Protein 1UR1 (pdb70)

Nearest PDB structures (foldseek):
  1ur1-assembly1_A  TM=1.003E+00  e=1.082E-73  Cellvibrio mixtus
  1uqy-assembly1_A  TM=1.001E+00  e=9.434E-71  Cellvibrio mixtus
  2cnc-assembly1_A  TM=9.998E-01  e=3.299E-67  Cellvibrio mixtus
  3wug-assembly1_A  TM=9.269E-01  e=4.727E-28  Streptomyces sp.
  3wue-assembly1_A  TM=9.157E-01  e=3.539E-28  Streptomyces sp.

CATH classification: 3.20.20.80

Foldseek 3Di:
DQQVLCVVFAFEEAADELVLLQVPDVVSLVVCLVHGQEYEHLPCLQQLNQAPLVRHGDCVSVVSNLVSCVVSVHAYEYPALAEQPNHDCSLAADPVRHGDALVSNLVVSLVRLLVSLQVCAPSHQAYQQYEAQADPVLHGDPGSLCVRHNCVSVQVSQVSSCVNHVRHQYEHAYEPCLAPRNVVSVLVSVLVSVVVVRDHAAYEYQAAEELCDDDPVSNLVSLVSVVVVVHAYEHAAHWYWDWDDLPVVPVCSQEDDCNRAPAPVHDDPVSLVSLLVSLLSNVVSSSVVSVRHHYYYHHHQEQVPDCVCCPPHHRHRTGIHQAYPVRHGGSNVVSSSCCSVVDDDD

B-factor: mean 14.11, std 9.21, range [2.78, 67.5]

Sequence (346 aa):
GLKSAYKDNFLIGAALNATIASGADERLNTLIAKEFNSITPENCMKWGVLRDAQGQWNWKDADAFVAFGTKHNLHMVGHTLVWHSQIHDEVFKNADGSYISKAALQKKMEEHITT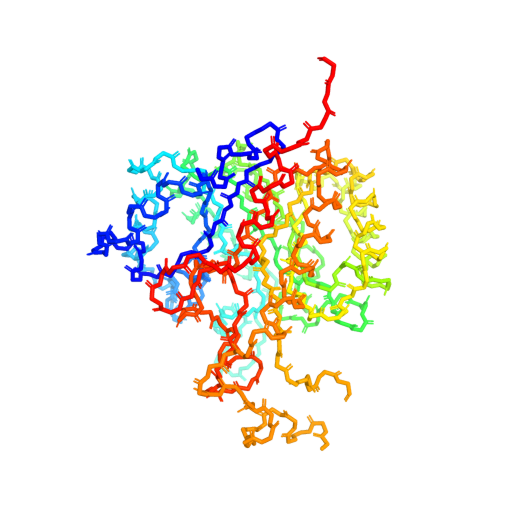LAGRYKGKLAAWDVVNEAVGDDLKMRDSHWYKIMGDDFIYNAFTLANEVDPKAHLMYNDYNIERTGKREATVEMIERLQKRGMPIHGLGIQGHLGIDTPPIAEIEKSIIAFAKLGLRVHFTSLDVDVLPSVWEEVSTRFEYKPERDPYTKGLPQEMQDKLAKRYEDLFKLFIKHSDKIDRATFWGVSDDASWLNGFPIPGRTNYPLLFDRKLQPKDAYFRLLDLKRLEHHH

Organism: NCBI:txid39650

Solvent-accessible surface area: 15242 Å² total; per-residue (Å²): 27,0,61,63,18,0,154,129,20,10,50,0,0,0,1,3,38,46,102,10,4,66,29,92,50,122,180,10,24,80,18,0,41,118,4,2,34,0,0,3,0,17,57,14,0,13,12,20,76,4,16,63,48,149,22,104,61,107,42,153,54,1,52,31,1,6,61,8,0,90,160,52,139,14,46,8,1,0,8,3,1,0,30,62,42,76,24,45,81,93,11,3,62,72,123,124,40,54,81,27,67,89,79,40,0,38,150,66,0,67,87,0,0,72,49,0,1,24,103,6,120,53,115,4,45,0,4,3,0,0,4,19,4,3,5,82,103,80,146,46,47,112,14,50,2,70,130,24,6,26,64,34,7,0,42,31,0,0,41,21,2,42,120,27,3,89,171,3,41,0,0,0,1,0,49,51,0,4,91,91,21,7,8,81,26,0,28,74,19,0,73,131,3,56,131,107,52,8,32,16,66,0,0,0,0,9,0,52,5,22,30,102,76,5,75,48,56,34,0,34,108,0,0,57,24,0,26,168,25,69,6,89,0,4,1,5,5,0,1,0,22,7,9,56,80,10,146,117,120,115,105,54,48,86,90,99,81,95,111,31,7,66,44,81,209,36,17,55,107,102,16,31,70,109,1,0,89,16,0,29,43,1,0,108,8,0,35,137,12,31,96,46,2,43,1,0,0,3,20,3,2,3,0,79,34,7,83,10,25,41,88,13,0,85,63,9,29,0,20,0,1,4,6,44,88,169,36,100,49,9,59,1,9,100,64,0,27,74,40,30,109,127,63,177,144,235

Radius of gyration: 19.85 Å; Cα contacts (8 Å, |Δi|>4): 627; chains: 1; bounding box: 55×44×51 Å

Structure (mmCIF, N/CA/C/O backbone):
data_1UR1
#
_entry.id   1UR1
#
_cell.length_a   47.014
_cell.length_b   67.700
_cell.length_c   105.124
_cell.angle_alpha   90.00
_cell.angle_beta   90.00
_cell.angle_gamma   90.00
#
_symmetry.space_group_name_H-M   'P 21 21 21'
#
loop_
_entity.id
_entity.type
_entity.pdbx_description
1 polymer ENDOXYLANASE
2 branched alpha-L-arabinofuranose-(1-3)-beta-D-xylopyranose-(1-4)-alpha-D-xylopyranose
3 non-polymer 'CHLORIDE ION'
4 non-polymer 'MAGNESIUM ION'
5 water water
#
loop_
_atom_site.group_PDB
_atom_site.id
_atom_site.type_symbol
_atom_site.label_atom_id
_atom_site.label_alt_id
_atom_site.label_comp_id
_atom_site.label_asym_id
_atom_site.label_entity_id
_atom_site.label_seq_id
_atom_site.pdbx_PDB_ins_code
_atom_site.Cartn_x
_atom_site.Cartn_y
_atom_site.Cartn_z
_atom_site.occupancy
_atom_site.B_iso_or_equiv
_atom_site.auth_seq_id
_atom_site.auth_comp_id
_atom_site.auth_asym_id
_atom_site.auth_atom_id
_atom_site.pdbx_PDB_model_num
ATOM 1 N N . GLY A 1 26 ? 28.488 31.225 21.543 1.00 15.24 26 GLY A N 1
ATOM 2 C CA . GLY A 1 26 ? 27.056 31.248 21.874 1.00 13.76 26 GLY A CA 1
ATOM 3 C C . GLY A 1 26 ? 26.278 30.155 21.185 1.00 12.30 26 GLY A C 1
ATOM 4 O O . GLY A 1 26 ? 26.851 29.232 20.580 1.00 11.67 26 GLY A O 1
ATOM 5 N N . LEU A 1 27 ? 24.951 30.244 21.274 1.00 10.39 27 LEU A N 1
ATOM 6 C CA . LEU A 1 27 ? 24.098 29.185 20.777 1.00 9.65 27 LEU A CA 1
ATOM 7 C C . LEU A 1 27 ? 24.301 28.915 19.293 1.00 8.79 27 LEU A C 1
ATOM 8 O O . LEU A 1 27 ? 24.388 27.768 18.869 1.00 8.90 27 LEU A O 1
ATOM 13 N N . LYS A 1 28 ? 24.356 29.971 18.485 1.00 8.06 28 LYS A N 1
ATOM 14 C CA . LYS A 1 28 ? 24.494 29.797 17.061 1.00 9.17 28 LYS A CA 1
ATOM 15 C C . LYS A 1 28 ? 25.738 28.975 16.668 1.00 9.03 28 LYS A C 1
ATOM 16 O O . LYS A 1 28 ? 25.707 28.208 15.705 1.00 8.46 28 LYS A O 1
ATOM 22 N N . SER A 1 29 ? 26.813 29.137 17.428 1.00 10.19 29 SER A N 1
ATOM 23 C CA . SER A 1 29 ? 28.060 28.478 17.123 1.00 11.27 29 SER A CA 1
ATOM 24 C C . SER A 1 29 ? 28.002 27.042 17.612 1.00 10.95 29 SER A C 1
ATOM 25 O O . SER A 1 29 ? 28.387 26.122 16.889 1.00 10.99 29 SER A O 1
ATOM 28 N N . ALA A 1 30 ? 27.460 26.838 18.804 1.00 10.80 30 ALA A N 1
ATOM 29 C CA . ALA A 1 30 ? 27.278 25.477 19.298 1.00 10.53 30 ALA A CA 1
ATOM 30 C C . ALA A 1 30 ? 26.476 24.591 18.372 1.00 9.74 30 ALA A C 1
ATOM 31 O O . ALA A 1 30 ? 26.768 23.392 18.205 1.00 10.53 30 ALA A O 1
ATOM 33 N N . TYR A 1 31 ? 25.429 25.175 17.797 1.00 9.10 31 TYR A N 1
ATOM 34 C CA . TYR A 1 31 ? 24.502 24.461 16.922 1.00 8.35 31 TYR A CA 1
ATOM 35 C C . TYR A 1 31 ? 24.785 24.639 15.454 1.00 9.83 31 TYR A C 1
ATOM 36 O O . TYR A 1 31 ? 24.002 24.233 14.616 1.00 7.78 31 TYR A O 1
ATOM 45 N N . LYS A 1 32 ? 25.956 25.145 15.129 1.00 10.50 32 LYS A N 1
ATOM 46 C CA . LYS A 1 32 ? 26.281 25.413 13.739 1.00 12.53 32 LYS A CA 1
ATOM 47 C C . LYS A 1 32 ? 26.057 24.246 12.799 1.00 12.16 32 LYS A C 1
ATOM 48 O O . LYS A 1 32 ? 25.548 24.444 11.675 1.00 13.02 32 LYS A O 1
ATOM 54 N N . ASP A 1 33 ? 26.470 23.057 13.222 1.00 12.87 33 ASP A N 1
ATOM 55 C CA . ASP A 1 33 ? 26.377 21.878 12.369 1.00 15.01 33 ASP A CA 1
ATOM 56 C C . ASP A 1 33 ? 24.975 21.270 12.338 1.00 13.52 33 ASP A C 1
ATOM 57 O O . ASP A 1 33 ? 24.733 20.303 11.619 1.00 14.75 33 ASP A O 1
ATOM 62 N N . ASN A 1 34 ? 24.046 21.849 13.087 1.00 10.72 34 ASN A N 1
ATOM 63 C CA . ASN A 1 34 ? 22.706 21.326 13.217 1.00 10.83 34 ASN A CA 1
ATOM 64 C C . ASN A 1 34 ? 21.697 22.192 12.498 1.00 10.44 34 ASN A C 1
ATOM 65 O O . ASN A 1 34 ? 20.976 21.724 11.658 1.00 11.46 34 ASN A O 1
ATOM 70 N N . PHE A 1 35 ? 21.591 23.454 12.888 1.00 8.52 35 PHE A N 1
ATOM 71 C CA . PHE A 1 35 ? 20.532 24.337 12.328 1.00 7.72 35 PHE A CA 1
ATOM 72 C C . PHE A 1 35 ? 20.794 25.748 12.786 1.00 7.49 35 PHE A C 1
ATOM 73 O O . PHE A 1 35 ? 21.511 25.983 13.755 1.00 7.80 35 PHE A O 1
ATOM 81 N N . LEU A 1 36 ? 20.170 26.691 12.087 1.00 7.10 36 LEU A N 1
ATOM 82 C CA . LEU A 1 36 ? 20.213 28.077 12.492 1.00 6.72 36 LEU A CA 1
ATOM 83 C C . LEU A 1 36 ? 19.518 28.261 13.846 1.00 5.94 36 LEU A C 1
ATOM 84 O O . LEU A 1 36 ? 18.582 27.522 14.172 1.00 6.54 36 LEU A O 1
ATOM 89 N N . ILE A 1 37 ? 19.984 29.246 14.609 1.00 5.62 37 ILE A N 1
ATOM 90 C CA . ILE A 1 37 ? 19.386 29.625 15.890 1.00 5.78 37 ILE A CA 1
ATOM 91 C C . ILE A 1 37 ? 18.942 31.080 15.724 1.00 6.26 37 ILE A C 1
ATOM 92 O O . ILE A 1 37 ? 19.768 31.961 15.501 1.00 5.74 37 ILE A O 1
ATOM 97 N N . GLY A 1 38 ? 17.639 31.317 15.843 1.00 5.36 38 GLY A N 1
ATOM 98 C CA . GLY A 1 38 ? 17.056 32.610 15.516 1.00 6.33 38 GLY A CA 1
ATOM 99 C C . GLY A 1 38 ? 16.304 33.257 16.683 1.00 5.92 38 GLY A C 1
ATOM 100 O O . GLY A 1 38 ? 15.979 32.631 17.726 1.00 5.61 38 GLY A O 1
ATOM 101 N N . ALA A 1 39 ? 15.982 34.533 16.493 1.00 5.26 39 ALA A N 1
ATOM 102 C CA . ALA A 1 39 ? 15.133 35.239 17.441 1.00 5.06 39 ALA A CA 1
ATOM 103 C C . ALA A 1 39 ? 14.243 36.200 16.701 1.00 5.68 39 ALA A C 1
ATOM 104 O O . ALA A 1 39 ? 14.647 36.864 15.757 1.00 5.58 39 ALA A O 1
ATOM 106 N N . ALA A 1 40 ? 13.012 36.321 17.185 1.00 6.07 40 ALA A N 1
ATOM 107 C CA . ALA A 1 40 ? 12.092 37.391 16.740 1.00 6.34 40 ALA A CA 1
ATOM 108 C C . ALA A 1 40 ? 12.491 38.686 17.398 1.00 6.36 40 ALA A C 1
ATOM 109 O O . ALA A 1 40 ? 12.666 38.715 18.633 1.00 6.56 40 ALA A O 1
ATOM 111 N N . LEU A 1 41 ? 12.580 39.761 16.619 1.00 6.29 41 LEU A N 1
ATOM 112 C CA . LEU A 1 41 ? 12.982 41.062 17.127 1.00 6.66 41 LEU A CA 1
ATOM 113 C C . LEU A 1 41 ? 11.876 42.079 16.998 1.00 6.83 41 LEU A C 1
ATOM 114 O O . LEU A 1 41 ? 11.337 42.251 15.920 1.00 7.32 41 LEU A O 1
ATOM 119 N N . ASN A 1 42 ? 11.542 42.742 18.090 1.00 7.29 42 ASN A N 1
ATOM 120 C CA . ASN A 1 42 ? 10.605 43.840 18.051 1.00 8.53 42 ASN A CA 1
ATOM 121 C C . ASN A 1 42 ? 11.276 45.080 17.442 1.00 8.23 42 ASN A C 1
ATOM 122 O O . ASN A 1 42 ? 12.466 45.098 17.141 1.00 7.33 42 ASN A O 1
ATOM 127 N N . ALA A 1 43 ? 10.488 46.125 17.234 1.00 8.85 43 ALA A N 1
ATOM 128 C CA . ALA A 1 43 ? 10.993 47.325 16.547 1.00 9.36 43 ALA A CA 1
ATOM 129 C C . ALA A 1 43 ? 12.043 48.083 17.346 1.00 11.47 43 ALA A C 1
ATOM 130 O O . ALA A 1 43 ? 12.931 48.721 16.773 1.00 12.82 43 ALA A O 1
ATOM 132 N N . THR A 1 44 ? 11.952 48.027 18.677 1.00 11.02 44 THR A N 1
ATOM 133 C CA . THR A 1 44 ? 12.926 48.711 19.496 1.00 12.22 44 THR A CA 1
ATOM 134 C C . THR A 1 44 ? 14.274 48.057 19.388 1.00 12.08 44 THR A C 1
ATOM 135 O O . THR A 1 44 ? 15.291 48.704 19.195 1.00 12.39 44 THR A O 1
ATOM 139 N N . ILE A 1 45 ? 14.293 46.734 19.432 1.00 12.52 45 ILE A N 1
ATOM 140 C CA . ILE A 1 45 ? 15.555 46.017 19.272 1.00 12.97 45 ILE A CA 1
ATOM 141 C C . ILE A 1 45 ? 16.150 46.232 17.884 1.00 11.66 45 ILE A C 1
ATOM 142 O O . ILE A 1 45 ? 17.332 46.517 17.718 1.00 12.34 45 ILE A O 1
ATOM 147 N N . ALA A 1 46 ? 15.312 46.069 16.862 1.00 11.24 46 ALA A N 1
ATOM 148 C CA . ALA A 1 46 ? 15.789 46.174 15.492 1.00 11.55 46 ALA A CA 1
ATOM 149 C C . ALA A 1 46 ? 16.281 47.565 15.129 1.00 11.77 46 ALA A C 1
ATOM 150 O O . ALA A 1 46 ? 17.008 47.729 14.133 1.00 12.92 46 ALA A O 1
ATOM 152 N N . SER A 1 47 ? 15.950 48.585 15.930 1.00 12.28 47 SER A N 1
ATOM 153 C CA . SER A 1 47 ? 16.486 49.925 15.699 1.00 11.98 47 SER A CA 1
ATOM 154 C C . SER A 1 47 ? 18.006 50.026 15.830 1.00 12.61 47 SER A C 1
ATOM 155 O O . SER A 1 47 ? 18.581 50.980 15.363 1.00 13.59 47 SER A O 1
ATOM 158 N N . GLY A 1 48 ? 18.635 49.091 16.544 1.00 11.51 48 GLY A N 1
ATOM 159 C CA . GLY A 1 48 ? 20.076 49.138 16.781 1.00 12.43 48 GLY A CA 1
ATOM 160 C C . GLY A 1 48 ? 20.506 50.020 17.927 1.00 12.71 48 GLY A C 1
ATOM 161 O O . GLY A 1 48 ? 21.702 50.117 18.192 1.00 13.48 48 GLY A O 1
ATOM 162 N N . ALA A 1 49 ? 19.559 50.624 18.640 1.00 12.44 49 ALA A N 1
ATOM 163 C CA . ALA A 1 49 ? 19.908 51.574 19.690 1.00 13.25 49 ALA A CA 1
ATOM 164 C C . ALA A 1 49 ? 20.352 50.896 20.979 1.00 14.15 49 ALA A C 1
ATOM 165 O O . ALA A 1 49 ? 20.922 51.548 21.831 1.00 15.11 49 ALA A O 1
ATOM 167 N N . ASP A 1 50 ? 20.064 49.600 21.142 1.00 12.61 50 ASP A N 1
ATOM 168 C CA . ASP A 1 50 ? 20.366 48.910 22.401 1.00 12.29 50 ASP A CA 1
ATOM 169 C C . ASP A 1 50 ? 21.672 48.141 22.258 1.00 12.67 50 ASP A C 1
ATOM 170 O O . ASP A 1 50 ? 21.694 47.026 21.731 1.00 11.50 50 ASP A O 1
ATOM 175 N N . GLU A 1 51 ? 22.767 48.725 22.748 1.00 12.62 51 GLU A N 1
ATOM 176 C CA . GLU A 1 51 ? 24.092 48.142 22.561 1.00 13.00 51 GLU A CA 1
ATOM 177 C C . GLU A 1 51 ? 24.185 46.760 23.191 1.00 12.05 51 GLU A C 1
ATOM 178 O O . GLU A 1 51 ? 24.859 45.853 22.667 1.00 11.31 51 GLU A O 1
ATOM 188 N N . ARG A 1 52 ? 23.544 46.587 24.335 1.00 12.28 52 ARG A N 1
ATOM 189 C CA . ARG A 1 52 ? 23.673 45.327 25.047 1.00 13.21 52 ARG A CA 1
ATOM 190 C C . ARG A 1 52 ? 23.006 44.218 24.239 1.00 12.36 52 ARG A C 1
ATOM 191 O O . ARG A 1 52 ? 23.576 43.108 24.108 1.00 12.76 52 ARG A O 1
ATOM 205 N N . LEU A 1 53 ? 21.835 44.505 23.670 1.00 12.11 53 LEU A N 1
ATOM 206 C CA . LEU A 1 53 ? 21.211 43.511 22.789 1.00 11.85 53 LEU A CA 1
ATOM 207 C C . LEU A 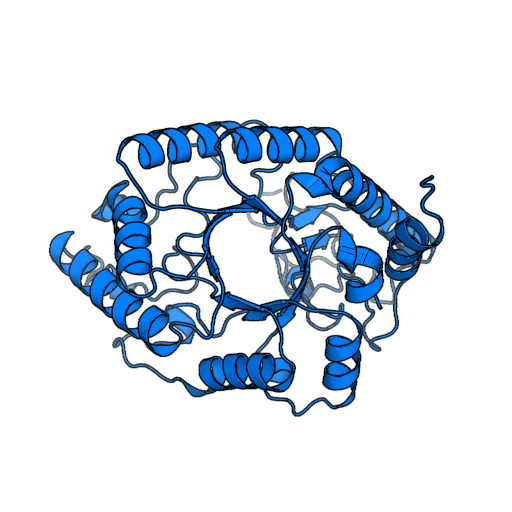1 53 ? 21.928 43.323 21.478 1.00 10.95 53 LEU A C 1
ATOM 208 O O . LEU A 1 53 ? 21.953 42.224 20.930 1.00 11.24 53 LEU A O 1
ATOM 213 N N . ASN A 1 54 ? 22.530 44.374 20.938 1.00 10.65 54 ASN A N 1
ATOM 214 C CA . ASN A 1 54 ? 23.290 44.195 19.691 1.00 10.86 54 ASN A CA 1
ATOM 215 C C . ASN A 1 54 ? 24.377 43.187 19.920 1.00 11.24 54 ASN A C 1
ATOM 216 O O . ASN A 1 54 ? 24.585 42.316 19.096 1.00 12.45 54 ASN A O 1
ATOM 221 N N . THR A 1 55 ? 25.039 43.289 21.059 1.00 11.32 55 THR A N 1
ATOM 222 C CA . THR A 1 55 ? 26.138 42.417 21.424 1.00 11.99 55 THR A CA 1
ATOM 223 C C . THR A 1 55 ? 25.637 40.986 21.596 1.00 11.24 55 THR A C 1
ATOM 224 O O . THR A 1 55 ? 26.222 40.043 21.051 1.00 11.70 55 THR A O 1
ATOM 228 N N . LEU A 1 56 ? 24.579 40.853 22.384 1.00 9.13 56 LEU A N 1
ATOM 229 C CA . LEU A 1 56 ? 23.973 39.552 22.674 1.00 9.46 56 LEU A CA 1
ATOM 230 C C . LEU A 1 56 ? 23.524 38.849 21.394 1.00 8.32 56 LEU A C 1
ATOM 231 O O . LEU A 1 56 ? 23.835 37.664 21.181 1.00 9.53 56 LEU A O 1
ATOM 236 N N . ILE A 1 57 ? 22.782 39.576 20.551 1.00 8.82 57 ILE A N 1
ATOM 237 C CA . ILE A 1 57 ? 22.257 38.982 19.336 1.00 8.63 57 ILE A CA 1
ATOM 238 C C . ILE A 1 57 ? 23.373 38.527 18.420 1.00 10.47 57 ILE A C 1
ATOM 239 O O . ILE A 1 57 ? 23.313 37.412 17.859 1.00 10.82 57 ILE A O 1
ATOM 244 N N . ALA A 1 58 ? 24.402 39.350 18.252 1.00 10.87 58 ALA A N 1
ATOM 245 C CA . ALA A 1 58 ? 25.500 38.971 17.373 1.00 12.23 58 ALA A CA 1
ATOM 246 C C . ALA A 1 58 ? 26.234 37.707 17.840 1.00 12.54 58 ALA A C 1
ATOM 247 O O . ALA A 1 58 ? 26.722 36.935 17.035 1.00 13.79 58 ALA A O 1
ATOM 249 N N . LYS A 1 59 ? 26.304 37.526 19.148 1.00 11.21 59 LYS A N 1
ATOM 250 C CA . LYS A 1 59 ? 26.934 36.367 19.762 1.00 11.91 59 LYS A CA 1
ATOM 251 C C . LYS A 1 59 ? 26.075 35.117 19.635 1.00 10.54 59 LYS A C 1
ATOM 252 O O . LYS A 1 59 ? 26.582 34.020 19.359 1.00 11.83 59 LYS A O 1
ATOM 258 N N . GLU A 1 60 ? 24.766 35.274 19.830 1.00 9.25 60 GLU A N 1
ATOM 259 C CA . GLU A 1 60 ? 23.893 34.123 20.064 1.00 8.48 60 GLU A CA 1
ATOM 260 C C . GLU A 1 60 ? 23.120 33.611 18.848 1.00 7.35 60 GLU A C 1
ATOM 261 O O . GLU A 1 60 ? 22.861 32.402 18.754 1.00 8.35 60 GLU A O 1
ATOM 267 N N . PHE A 1 61 ? 22.709 34.511 17.951 1.00 7.20 61 PHE A N 1
ATOM 268 C CA . PHE A 1 61 ? 21.737 34.182 16.912 1.00 6.46 61 PHE A CA 1
ATOM 269 C C . PHE A 1 61 ? 22.296 34.430 15.539 1.00 6.01 61 PHE A C 1
ATOM 270 O O . PHE A 1 61 ? 23.045 35.396 15.386 1.00 7.59 61 PHE A O 1
ATOM 278 N N . ASN A 1 62 ? 21.991 33.551 14.592 1.00 5.60 62 ASN A N 1
ATOM 279 C CA . ASN A 1 62 ? 22.355 33.764 13.200 1.00 5.58 62 ASN A CA 1
ATOM 280 C C . ASN A 1 62 ? 21.167 33.882 12.250 1.00 5.97 62 ASN A C 1
ATOM 281 O O . ASN A 1 62 ? 21.329 33.901 11.040 1.00 5.63 62 ASN A O 1
ATOM 286 N N . SER A 1 63 ? 19.971 33.991 12.834 1.00 5.78 63 SER A N 1
ATOM 287 C CA . SER A 1 63 ? 18.720 34.252 12.105 1.00 5.50 63 SER A CA 1
ATOM 288 C C . SER A 1 63 ? 17.828 35.170 12.941 1.00 5.48 63 SER A C 1
ATOM 289 O O . SER A 1 63 ? 17.853 35.154 14.169 1.00 6.18 63 SER A O 1
ATOM 292 N N . ILE A 1 64 ? 17.063 36.008 12.246 1.00 5.26 64 ILE A N 1
ATOM 293 C CA . ILE A 1 64 ? 16.061 36.869 12.889 1.00 5.00 64 ILE A CA 1
ATOM 294 C C . ILE A 1 64 ? 14.766 36.917 12.090 1.00 4.86 64 ILE A C 1
ATOM 295 O O . ILE A 1 64 ? 14.780 36.734 10.870 1.00 5.70 64 ILE A O 1
ATOM 300 N N . THR A 1 65 ? 13.681 37.240 12.790 1.00 4.71 65 THR A N 1
ATOM 301 C CA . THR A 1 65 ? 12.318 37.350 12.243 1.00 4.74 65 THR A CA 1
ATOM 302 C C . THR A 1 65 ? 11.759 38.631 12.819 1.00 5.64 65 THR A C 1
ATOM 303 O O . THR A 1 65 ? 11.941 38.869 14.011 1.00 5.31 65 THR A O 1
ATOM 307 N N . PRO A 1 66 ? 11.026 39.449 12.048 1.00 4.77 66 PRO A N 1
ATOM 308 C CA . PRO A 1 66 ? 10.417 40.637 12.604 1.00 5.45 66 PRO A CA 1
ATOM 309 C C . PRO A 1 66 ? 9.176 40.275 13.381 1.00 5.17 66 PRO A C 1
ATOM 310 O O . PRO A 1 66 ? 8.318 39.571 12.872 1.00 5.01 66 PRO A O 1
ATOM 314 N N . GLU A 1 67 ? 9.097 40.685 14.642 1.00 6.11 67 GLU A N 1
ATOM 315 C CA . GLU A 1 67 ? 7.994 40.232 15.466 1.00 6.35 67 GLU A CA 1
ATOM 316 C C . GLU A 1 67 ? 6.631 40.745 15.004 1.00 6.30 67 GLU A C 1
ATOM 317 O O . GLU A 1 67 ? 5.607 40.047 15.122 1.00 7.06 67 GLU A O 1
ATOM 323 N N . ASN A 1 68 ? 6.613 41.993 14.527 1.00 5.77 68 ASN A N 1
ATOM 324 C CA . ASN A 1 68 ? 5.352 42.623 14.074 1.00 6.27 68 ASN A CA 1
ATOM 325 C C . ASN A 1 68 ? 5.414 43.505 12.816 1.00 5.77 68 ASN A C 1
ATOM 326 O O . ASN A 1 68 ? 4.388 43.708 12.173 1.00 6.56 68 ASN A O 1
ATOM 331 N N . CYS A 1 69 ? 6.579 44.047 12.502 1.00 6.72 69 CYS A N 1
ATOM 332 C CA . CYS A 1 69 ? 6.599 45.211 11.613 1.00 6.04 69 CYS A CA 1
ATOM 333 C C . CYS A 1 69 ? 6.304 44.902 10.168 1.00 7.05 69 CYS A C 1
ATOM 334 O O . CYS A 1 69 ? 5.988 45.832 9.425 1.00 8.54 69 CYS A O 1
ATOM 337 N N . MET A 1 70 ? 6.350 43.640 9.776 1.00 5.55 70 MET A N 1
ATOM 338 C CA . MET A 1 70 ? 6.009 43.284 8.372 1.00 5.62 70 MET A CA 1
ATOM 339 C C . MET A 1 70 ? 4.613 42.710 8.228 1.00 6.69 70 MET A C 1
ATOM 340 O O . MET A 1 70 ? 4.256 42.319 7.126 1.00 7.77 70 MET A O 1
ATOM 345 N N . LYS A 1 71 ? 3.821 42.690 9.306 1.00 5.27 71 LYS A N 1
ATOM 346 C CA . LYS A 1 71 ? 2.440 42.283 9.253 1.00 4.71 71 LYS A CA 1
ATOM 347 C C . LYS A 1 71 ? 1.619 43.357 8.536 1.00 5.41 71 LYS A C 1
ATOM 348 O O . LYS A 1 71 ? 1.855 44.558 8.736 1.00 5.42 71 LYS A O 1
ATOM 354 N N . TRP A 1 72 ? 0.668 42.911 7.721 1.00 5.08 72 TRP A N 1
ATOM 355 C CA . TRP A 1 72 ? -0.093 43.814 6.822 1.00 5.95 72 TRP A CA 1
ATOM 356 C C . TRP A 1 72 ? -0.643 45.020 7.571 1.00 7.16 72 TRP A C 1
ATOM 357 O O . TRP A 1 72 ? -0.400 46.181 7.170 1.00 7.47 72 TRP A O 1
ATOM 368 N N . GLY A 1 73 ? -1.341 44.782 8.692 1.00 6.69 73 GLY A N 1
ATOM 369 C CA . GLY A 1 73 ? -2.009 45.850 9.431 1.00 6.80 73 GLY A CA 1
ATOM 370 C C . GLY A 1 73 ? -1.091 46.732 10.252 1.00 7.25 73 GLY A C 1
ATOM 371 O O . GLY A 1 73 ? -1.528 47.731 10.809 1.00 9.13 73 GLY A O 1
ATOM 372 N N . VAL A 1 74 ? 0.182 46.371 10.344 1.00 6.63 74 VAL A N 1
ATOM 373 C CA . VAL A 1 74 ? 1.173 47.140 11.069 1.00 6.57 74 VAL A CA 1
ATOM 374 C C . VAL A 1 74 ? 1.977 47.987 10.079 1.00 8.18 74 VAL A C 1
ATOM 375 O O . VAL A 1 74 ? 2.255 49.162 10.324 1.00 9.35 74 VAL A O 1
ATOM 379 N N . LEU A 1 75 ? 2.368 47.361 8.981 1.00 6.95 75 LEU A N 1
ATOM 380 C CA . LEU A 1 75 ? 3.084 48.036 7.888 1.00 7.18 75 LEU A CA 1
ATOM 381 C C . LEU A 1 75 ? 2.255 49.064 7.123 1.00 6.34 75 LEU A C 1
ATOM 382 O O . LEU A 1 75 ? 2.809 50.070 6.654 1.00 6.26 75 LEU A O 1
ATOM 387 N N . ARG A 1 76 ? 0.956 48.796 7.007 1.00 6.16 76 ARG A N 1
ATOM 388 C CA . ARG A 1 76 ? 0.036 49.604 6.201 1.00 5.61 76 ARG A CA 1
ATOM 389 C C . ARG A 1 76 ? -1.103 50.089 7.095 1.00 5.92 76 ARG A C 1
ATOM 390 O O . ARG A 1 76 ? -1.484 49.412 8.064 1.00 8.43 76 ARG A O 1
ATOM 398 N N . ASP A 1 77 ? -1.652 51.245 6.738 1.00 6.66 77 ASP A N 1
ATOM 399 C CA . ASP A 1 77 ? -2.822 51.776 7.421 1.00 6.39 77 ASP A CA 1
ATOM 400 C C . ASP A 1 77 ? -4.112 51.268 6.764 1.00 7.17 77 ASP A C 1
ATOM 401 O O . ASP A 1 77 ? -4.059 50.495 5.795 1.00 7.22 77 ASP A O 1
ATOM 406 N N . ALA A 1 78 ? -5.265 51.663 7.289 1.00 7.84 78 ALA A N 1
ATOM 407 C CA . ALA A 1 78 ? -6.523 51.111 6.805 1.00 8.10 78 ALA A CA 1
ATOM 408 C C . ALA A 1 78 ? -6.878 51.555 5.386 1.00 7.94 78 ALA A C 1
ATOM 409 O O . ALA A 1 78 ? -7.772 51.007 4.751 1.00 9.22 78 ALA A O 1
ATOM 411 N N . GLN A 1 79 ? -6.186 52.592 4.938 1.00 7.69 79 GLN A N 1
ATOM 412 C CA . GLN A 1 79 ? -6.298 53.069 3.553 1.00 7.82 79 GLN A CA 1
ATOM 413 C C . GLN A 1 79 ? -5.290 52.475 2.615 1.00 8.78 79 GLN A C 1
ATOM 414 O O . GLN A 1 79 ? -5.229 52.843 1.447 1.00 10.29 79 GLN A O 1
ATOM 420 N N . GLY A 1 80 ? -4.509 51.528 3.099 1.00 7.64 80 GLY A N 1
ATOM 421 C CA . GLY A 1 80 ? -3.544 50.828 2.295 1.00 7.95 80 GLY A CA 1
ATOM 422 C C . GLY A 1 80 ? -2.228 51.547 2.151 1.00 7.99 80 GLY A C 1
ATOM 423 O O . GLY A 1 80 ? -1.349 51.082 1.400 1.00 7.68 80 GLY A O 1
ATOM 424 N N . GLN A 1 81 ? -2.047 52.639 2.885 1.00 6.98 81 GLN A N 1
ATOM 425 C CA . GLN A 1 81 ? -0.820 53.436 2.751 1.00 7.48 81 GLN A CA 1
ATOM 426 C C . GLN A 1 81 ? 0.306 52.766 3.536 1.00 7.57 81 GLN A C 1
ATOM 427 O O . GLN A 1 81 ? 0.057 52.214 4.607 1.00 8.35 81 GLN A O 1
ATOM 433 N N . TRP A 1 82 ? 1.534 52.844 3.016 1.00 7.45 82 TRP A N 1
ATOM 434 C CA . TRP A 1 82 ? 2.652 52.087 3.540 1.00 7.05 82 TRP A CA 1
ATOM 435 C C . TRP A 1 82 ? 3.609 53.006 4.312 1.00 6.86 82 TRP A C 1
ATOM 436 O O . TRP A 1 82 ? 3.857 54.163 3.935 1.00 7.94 82 TRP A O 1
ATOM 447 N N . ASN A 1 83 ? 4.166 52.491 5.393 1.00 7.29 83 ASN A N 1
ATOM 448 C CA . ASN A 1 83 ? 5.176 53.217 6.131 1.00 7.70 83 ASN A CA 1
ATOM 449 C C . ASN A 1 83 ? 6.289 52.231 6.448 1.00 6.74 83 ASN A C 1
ATOM 450 O O . ASN A 1 83 ? 6.121 51.341 7.285 1.00 6.77 83 ASN A O 1
ATOM 455 N N . TRP A 1 84 ? 7.428 52.384 5.775 1.00 6.44 84 TRP A N 1
ATOM 456 C CA . TRP A 1 84 ? 8.520 51.425 5.795 1.00 5.96 84 TRP A CA 1
ATOM 457 C C . TRP A 1 84 ? 9.533 51.563 6.922 1.00 7.38 84 TRP A C 1
ATOM 458 O O . TRP A 1 84 ? 10.493 50.796 6.992 1.00 6.68 84 TRP A O 1
ATOM 469 N N . LYS A 1 85 ? 9.342 52.514 7.825 1.00 6.74 85 LYS A N 1
ATOM 470 C CA . LYS A 1 85 ? 10.414 52.821 8.799 1.00 7.89 85 LYS A CA 1
ATOM 471 C C . LYS A 1 85 ? 10.916 51.603 9.556 1.00 7.05 85 LYS A C 1
ATOM 472 O O . LYS A 1 85 ? 12.125 51.326 9.603 1.00 7.58 85 LYS A O 1
ATOM 478 N N . ASP A 1 86 ? 10.001 50.864 10.170 1.00 6.78 86 ASP A N 1
ATOM 479 C CA . ASP A 1 86 ? 10.433 49.764 11.026 1.00 6.64 86 ASP A CA 1
ATOM 480 C C . ASP A 1 86 ? 10.860 48.549 10.224 1.00 6.24 86 ASP A C 1
ATOM 481 O O . ASP A 1 86 ? 11.844 47.892 10.558 1.00 6.87 86 ASP A O 1
ATOM 486 N N . ALA A 1 87 ? 10.167 48.288 9.124 1.00 6.06 87 ALA A N 1
ATOM 487 C CA . ALA A 1 87 ? 10.532 47.141 8.303 1.00 5.00 87 ALA A CA 1
ATOM 488 C C . ALA A 1 87 ? 11.905 47.349 7.698 1.00 6.61 87 ALA A C 1
ATOM 489 O O . ALA A 1 87 ? 12.737 46.438 7.677 1.00 5.73 87 ALA A O 1
ATOM 491 N N . ASP A 1 88 ? 12.151 48.549 7.199 1.00 5.60 88 ASP A N 1
ATOM 492 C CA . ASP A 1 88 ? 13.483 48.848 6.694 1.00 5.90 88 ASP A CA 1
ATOM 493 C C . ASP A 1 88 ? 14.561 48.741 7.764 1.00 5.78 88 ASP A C 1
ATOM 494 O O . ASP A 1 88 ? 15.684 48.290 7.482 1.00 7.04 88 ASP A O 1
ATOM 499 N N . ALA A 1 89 ? 14.255 49.174 8.971 1.00 6.10 89 ALA A N 1
ATOM 500 C CA . ALA A 1 89 ? 15.241 49.118 10.059 1.00 5.55 89 ALA A CA 1
ATOM 501 C C . ALA A 1 89 ? 15.578 47.666 10.372 1.00 5.55 89 ALA A C 1
ATOM 502 O O . ALA A 1 89 ? 16.729 47.307 10.617 1.00 6.33 89 ALA A O 1
ATOM 504 N N . PHE A 1 90 ? 14.571 46.799 10.336 1.00 5.15 90 PHE A N 1
ATOM 505 C CA . PHE A 1 90 ? 14.795 45.376 10.594 1.00 5.42 90 PHE A CA 1
ATOM 506 C C . PHE A 1 90 ? 15.755 44.784 9.557 1.00 5.88 90 PHE A C 1
ATOM 507 O O . PHE A 1 90 ? 16.719 44.082 9.896 1.00 5.58 90 PHE A O 1
ATOM 515 N N . VAL A 1 91 ? 15.506 45.081 8.290 1.00 6.11 91 VAL A N 1
ATOM 516 C CA . VAL A 1 91 ? 16.303 44.525 7.223 1.00 5.41 91 VAL A CA 1
ATOM 517 C C . VAL A 1 91 ? 17.717 45.112 7.274 1.00 5.68 91 VAL A C 1
ATOM 518 O O . VAL A 1 91 ? 18.689 44.411 7.004 1.00 6.32 91 VAL A O 1
ATOM 522 N N . ALA A 1 92 ? 17.838 46.380 7.644 1.00 6.34 92 ALA A N 1
ATOM 523 C CA . ALA A 1 92 ? 19.155 46.996 7.830 1.00 5.50 92 ALA A CA 1
ATOM 524 C C . ALA A 1 92 ? 19.925 46.344 8.961 1.00 7.01 92 ALA A C 1
ATOM 525 O O . ALA A 1 92 ? 21.142 46.159 8.839 1.00 6.48 92 ALA A O 1
ATOM 527 N N . PHE A 1 93 ? 19.231 45.989 10.027 1.00 6.63 93 PHE A N 1
ATOM 528 C CA . PHE A 1 93 ? 19.868 45.335 11.192 1.00 6.51 93 PHE A CA 1
ATOM 529 C C . PHE A 1 93 ? 20.392 43.969 10.757 1.00 6.51 93 PHE A C 1
ATOM 530 O O . PHE A 1 93 ? 21.537 43.610 11.021 1.00 7.72 93 PHE A O 1
ATOM 538 N N . GLY A 1 94 ? 19.573 43.168 10.056 1.00 6.54 94 GLY A N 1
ATOM 539 C CA . GLY A 1 94 ? 20.052 41.861 9.634 1.00 5.92 94 GLY A CA 1
ATOM 540 C C . GLY A 1 94 ? 21.205 41.967 8.626 1.00 6.00 94 GLY A C 1
ATOM 541 O O . GLY A 1 94 ? 22.119 41.140 8.620 1.00 6.21 94 GLY A O 1
ATOM 542 N N . THR A 1 95 ? 21.155 42.967 7.746 1.00 6.03 95 THR A N 1
ATOM 543 C CA . THR A 1 95 ? 22.250 43.183 6.805 1.00 6.32 95 THR A CA 1
ATOM 544 C C . THR A 1 95 ? 23.504 43.589 7.535 1.00 6.92 95 THR A C 1
ATOM 545 O O . THR A 1 95 ? 24.585 43.097 7.229 1.00 6.69 95 THR A O 1
ATOM 549 N N . LYS A 1 96 ? 23.364 44.452 8.515 1.00 7.06 96 LYS A N 1
ATOM 550 C CA . LYS A 1 96 ? 24.510 44.954 9.269 1.00 7.55 96 LYS A CA 1
ATOM 551 C C . LYS A 1 96 ? 25.248 43.808 9.960 1.00 7.66 96 LYS A C 1
ATOM 552 O O . LYS A 1 96 ? 26.481 43.755 9.955 1.00 8.00 96 LYS A O 1
ATOM 562 N N . HIS A 1 97 ? 24.479 42.885 10.531 1.00 7.72 97 HIS A N 1
ATOM 563 C CA . HIS A 1 97 ? 25.037 41.766 11.316 1.00 7.92 97 HIS A CA 1
ATOM 564 C C . HIS A 1 97 ? 25.163 40.457 10.559 1.00 8.29 97 HIS A C 1
ATOM 565 O O . HIS A 1 97 ? 25.495 39.403 11.162 1.00 9.64 97 HIS A O 1
ATOM 572 N N . ASN A 1 98 ? 24.914 40.503 9.257 1.00 7.80 98 ASN A N 1
ATOM 573 C CA . ASN A 1 98 ? 24.934 39.339 8.381 1.00 7.86 98 ASN A CA 1
ATOM 574 C C . ASN A 1 98 ? 24.127 38.173 8.937 1.00 7.89 98 ASN A C 1
ATOM 575 O O . ASN A 1 98 ? 24.611 36.996 9.058 1.00 9.12 98 ASN A O 1
ATOM 580 N N . LEU A 1 99 ? 22.874 38.486 9.263 1.00 7.43 99 LEU A N 1
ATOM 581 C CA . LEU A 1 99 ? 21.942 37.504 9.819 1.00 7.30 99 LEU A CA 1
ATOM 582 C C . LEU A 1 99 ? 20.981 37.024 8.742 1.00 7.41 99 LEU A C 1
ATOM 583 O O . LEU A 1 99 ? 20.533 37.793 7.902 1.00 8.72 99 LEU A O 1
ATOM 588 N N . HIS A 1 100 ? 20.683 35.744 8.763 1.00 6.88 100 HIS A N 1
ATOM 589 C CA . HIS A 1 100 ? 19.605 35.161 7.986 1.00 6.79 100 HIS A CA 1
ATOM 590 C C . HIS A 1 100 ? 18.281 35.785 8.416 1.00 6.34 100 HIS A C 1
ATOM 591 O O . HIS A 1 100 ? 18.046 35.941 9.606 1.00 7.16 100 HIS A O 1
ATOM 598 N N . MET A 1 101 ? 17.464 36.192 7.455 1.00 6.45 101 MET A N 1
ATOM 599 C CA . MET A 1 101 ? 16.246 36.946 7.770 1.00 6.41 101 MET A CA 1
ATOM 600 C C . MET A 1 101 ? 15.033 36.255 7.183 1.00 6.43 101 MET A C 1
ATOM 601 O O . MET A 1 101 ? 15.001 35.886 6.012 1.00 6.01 101 MET A O 1
ATOM 606 N N . VAL A 1 102 ? 14.021 36.130 8.031 1.00 5.83 102 VAL A N 1
ATOM 607 C CA . VAL A 1 102 ? 12.736 35.518 7.674 1.00 6.25 102 VAL A CA 1
ATOM 608 C C . VAL A 1 102 ? 11.663 36.582 7.644 1.00 5.90 102 VAL A C 1
ATOM 609 O O . VAL A 1 102 ?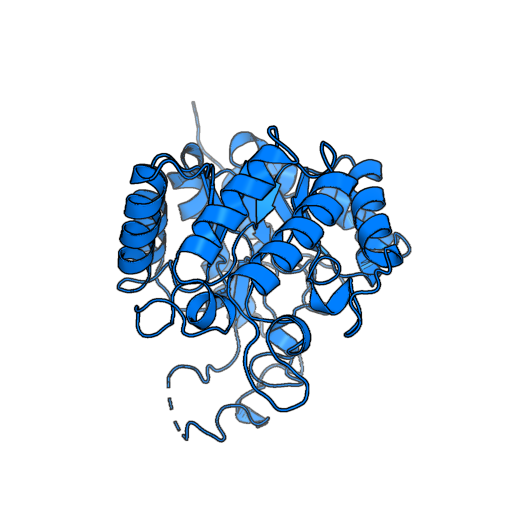 11.395 37.277 8.639 1.00 6.47 102 VAL A O 1
ATOM 613 N N . GLY A 1 103 ? 11.041 36.776 6.497 1.00 5.84 103 GLY A N 1
ATOM 614 C CA . GLY A 1 103 ? 9.907 37.671 6.429 1.00 5.73 103 GLY A CA 1
ATOM 615 C C . GLY A 1 103 ? 8.686 37.049 7.127 1.00 5.11 103 GLY A C 1
ATOM 616 O O . GLY A 1 103 ? 8.385 35.854 6.988 1.00 5.31 103 GLY A O 1
ATOM 617 N N . HIS A 1 104 ? 7.956 37.859 7.875 1.00 5.14 104 HIS A N 1
ATOM 618 C CA . HIS A 1 104 ? 6.787 37.387 8.628 1.00 5.26 104 HIS A CA 1
ATOM 619 C C . HIS A 1 104 ? 5.749 38.486 8.608 1.00 5.16 104 HIS A C 1
ATOM 620 O O . HIS A 1 104 ? 6.006 39.553 9.136 1.00 5.00 104 HIS A O 1
ATOM 627 N N . THR A 1 105 ? 4.564 38.288 8.021 1.00 4.55 105 THR A N 1
ATOM 628 C CA . THR A 1 105 ? 4.092 37.168 7.210 1.00 5.67 105 THR A CA 1
ATOM 629 C C . THR A 1 105 ? 3.208 37.768 6.132 1.00 6.23 105 THR A C 1
ATOM 630 O O . THR A 1 105 ? 2.543 38.803 6.389 1.00 6.18 105 THR A O 1
ATOM 634 N N . LEU A 1 106 ? 3.173 37.164 4.948 1.00 5.66 106 LEU A N 1
ATOM 635 C CA . LEU A 1 106 ? 2.482 37.824 3.832 1.00 6.51 106 LEU A CA 1
ATOM 636 C C . LEU A 1 106 ? 0.972 37.770 3.987 1.00 6.31 106 LEU A C 1
ATOM 637 O O . LEU A 1 106 ? 0.295 38.805 3.858 1.00 7.01 106 LEU A O 1
ATOM 642 N N . VAL A 1 107 ? 0.442 36.571 4.210 1.00 6.63 107 VAL A N 1
ATOM 643 C CA . VAL A 1 107 ? -1.009 36.347 4.203 1.00 6.92 107 VAL A CA 1
ATOM 644 C C . VAL A 1 107 ? -1.431 35.644 5.503 1.00 7.34 107 VAL A C 1
ATOM 645 O O . VAL A 1 107 ? -1.066 34.488 5.750 1.00 7.64 107 VAL A O 1
ATOM 649 N N . TRP A 1 108 ? -2.186 36.372 6.314 1.00 7.27 108 TRP A N 1
ATOM 650 C CA . TRP A 1 108 ? -2.612 35.897 7.633 1.00 7.38 108 TRP A CA 1
ATOM 651 C C . TRP A 1 108 ? -3.895 36.606 7.997 1.00 7.72 108 TRP A C 1
ATOM 652 O O . TRP A 1 108 ? -4.140 37.725 7.558 1.00 6.74 108 TRP A O 1
ATOM 663 N N . HIS A 1 109 ? -4.720 35.947 8.818 1.00 7.66 109 HIS A N 1
ATOM 664 C CA . HIS A 1 109 ? -6.004 36.537 9.225 1.00 8.18 109 HIS A CA 1
ATOM 665 C C . HIS A 1 109 ? -5.946 37.506 10.386 1.00 8.15 109 HIS A C 1
ATOM 666 O O . HIS A 1 109 ? -6.940 38.165 10.683 1.00 9.91 109 HIS A O 1
ATOM 673 N N . SER A 1 110 ? -4.801 37.604 11.062 1.00 7.59 110 SER A N 1
ATOM 674 C CA . SER A 1 110 ? -4.669 38.432 12.246 1.00 7.91 110 SER A CA 1
ATOM 675 C C . SER A 1 110 ? -3.814 39.667 11.948 1.00 7.94 110 SER A C 1
ATOM 676 O O . SER A 1 110 ? -3.002 39.665 11.009 1.00 7.60 110 SER A O 1
ATOM 679 N N . GLN A 1 111 ? -3.997 40.730 12.721 1.00 7.67 111 GLN A N 1
ATOM 680 C CA . GLN A 1 111 ? -3.240 41.974 12.540 1.00 7.17 111 GLN A CA 1
ATOM 681 C C . GLN A 1 111 ? -3.302 42.457 11.079 1.00 7.35 111 GLN A C 1
ATOM 682 O O . GLN A 1 111 ? -2.280 42.751 10.451 1.00 7.99 111 GLN A O 1
ATOM 688 N N . ILE A 1 112 ? -4.524 42.512 10.581 1.00 7.44 112 ILE A N 1
ATOM 689 C CA . ILE A 1 112 ? -4.825 43.008 9.231 1.00 7.12 112 ILE A CA 1
ATOM 690 C C . ILE A 1 112 ? -6.179 43.698 9.284 1.00 7.51 112 ILE A C 1
ATOM 691 O O . ILE A 1 112 ? -7.147 43.204 9.905 1.00 8.59 112 ILE A O 1
ATOM 696 N N . HIS A 1 113 ? -6.249 44.861 8.655 1.00 7.92 113 HIS A N 1
ATOM 697 C CA . HIS A 1 113 ? -7.455 45.698 8.722 1.00 8.12 113 HIS A CA 1
ATOM 698 C C . HIS A 1 113 ? -8.631 45.017 8.079 1.00 8.28 113 HIS A C 1
ATOM 699 O O . HIS A 1 113 ? -8.524 44.445 7.008 1.00 8.02 113 HIS A O 1
ATOM 706 N N . ASP A 1 114 ? -9.795 45.150 8.695 1.00 9.76 114 ASP A N 1
ATOM 707 C CA . ASP A 1 114 ? -11.010 44.607 8.109 1.00 10.46 114 ASP A CA 1
ATOM 708 C C . ASP A 1 114 ? -11.304 45.224 6.730 1.00 9.07 114 ASP A C 1
ATOM 709 O O . ASP A 1 114 ? -11.983 44.616 5.896 1.00 9.16 114 ASP A O 1
ATOM 714 N N . GLU A 1 115 ? -10.804 46.456 6.538 1.00 9.08 115 GLU A N 1
ATOM 715 C CA . GLU A 1 115 ? -10.927 47.189 5.274 1.00 8.73 115 GLU A CA 1
ATOM 716 C C . GLU A 1 115 ? -10.344 46.474 4.086 1.00 7.57 115 GLU A C 1
ATOM 717 O O . GLU A 1 115 ? -10.703 46.723 2.938 1.00 7.62 115 GLU A O 1
ATOM 723 N N . VAL A 1 116 ? -9.431 45.534 4.330 1.00 6.75 116 VAL A N 1
ATOM 724 C CA . VAL A 1 116 ? -8.885 44.764 3.238 1.00 6.44 116 VAL A CA 1
ATOM 725 C C . VAL A 1 116 ? -9.992 43.901 2.616 1.00 5.98 116 VAL A C 1
ATOM 726 O O . VAL A 1 116 ? -10.037 43.726 1.408 1.00 7.01 116 VAL A O 1
ATOM 730 N N . PHE A 1 117 ? -10.922 43.416 3.450 1.00 6.80 117 PHE A N 1
ATOM 731 C CA . PHE A 1 117 ? -11.891 42.421 3.034 1.00 7.19 117 PHE A CA 1
ATOM 732 C C . PHE A 1 117 ? -13.305 42.950 2.858 1.00 7.92 117 PHE A C 1
ATOM 733 O O . PHE A 1 117 ? -14.082 42.303 2.201 1.00 8.04 117 PHE A O 1
ATOM 741 N N . LYS A 1 118 ? -13.599 44.057 3.515 1.00 9.91 118 LYS A N 1
ATOM 742 C CA . LYS A 1 118 ? -14.976 44.484 3.695 1.00 11.08 118 LYS A CA 1
ATOM 743 C C . LYS A 1 118 ? -15.179 45.922 3.256 1.00 11.79 118 LYS A C 1
ATOM 744 O O . LYS A 1 118 ? -14.309 46.780 3.392 1.00 13.56 118 LYS A O 1
ATOM 750 N N . ASN A 1 119 ? -16.346 46.174 2.695 1.00 10.97 119 ASN A N 1
ATOM 751 C CA . ASN A 1 119 ? -16.826 47.533 2.551 1.00 11.30 119 ASN A CA 1
ATOM 752 C C . ASN A 1 119 ? -17.180 48.064 3.912 1.00 11.01 119 ASN A C 1
ATOM 753 O O . ASN A 1 119 ? -17.339 47.302 4.887 1.00 11.44 119 ASN A O 1
ATOM 758 N N . ALA A 1 120 ? -17.301 49.379 4.015 1.00 9.70 120 ALA A N 1
ATOM 759 C CA . ALA A 1 120 ? -17.628 50.015 5.267 1.00 10.49 120 ALA A CA 1
ATOM 760 C C . ALA A 1 120 ? -18.957 49.535 5.868 1.00 10.66 120 ALA A C 1
ATOM 761 O O . ALA A 1 120 ? -19.096 49.574 7.083 1.00 12.20 120 ALA A O 1
ATOM 763 N N . ASP A 1 121 ? -19.860 49.048 5.016 1.00 10.04 121 ASP A N 1
ATOM 764 C CA . ASP A 1 121 ? -21.155 48.523 5.465 1.00 11.17 121 ASP A CA 1
ATOM 765 C C . ASP A 1 121 ? -21.055 47.089 5.982 1.00 11.34 121 ASP A C 1
ATOM 766 O O . ASP A 1 121 ? -22.056 46.527 6.433 1.00 11.03 121 ASP A O 1
ATOM 771 N N . GLY A 1 122 ? -19.863 46.494 5.918 1.00 10.49 122 GLY A N 1
ATOM 772 C CA . GLY A 1 122 ? -19.651 45.147 6.441 1.00 9.86 122 GLY A CA 1
ATOM 773 C C . GLY A 1 122 ? -19.637 44.080 5.375 1.00 9.83 122 GLY A C 1
ATOM 774 O O . GLY A 1 122 ? -19.180 42.983 5.632 1.00 10.08 122 GLY A O 1
ATOM 775 N N . SER A 1 123 ? -20.129 44.373 4.166 1.00 8.22 123 SER A N 1
ATOM 776 C CA . SER A 1 123 ? -20.217 43.392 3.092 1.00 8.48 123 SER A CA 1
ATOM 777 C C . SER A 1 123 ? -18.815 43.075 2.555 1.00 9.11 123 SER A C 1
ATOM 778 O O . SER A 1 123 ? -17.898 43.901 2.604 1.00 10.30 123 SER A O 1
ATOM 781 N N . TYR A 1 124 ? -18.645 41.852 2.100 1.00 8.90 124 TYR A N 1
ATOM 782 C CA . TYR A 1 124 ? -17.361 41.435 1.561 1.00 9.33 124 TYR A CA 1
ATOM 783 C C . TYR A 1 124 ? -17.184 41.944 0.145 1.00 10.01 124 TYR A C 1
ATOM 784 O O . TYR A 1 124 ? -18.129 42.011 -0.638 1.00 10.76 124 TYR A O 1
ATOM 793 N N . ILE A 1 125 ? -15.947 42.300 -0.200 1.00 8.91 125 ILE A N 1
ATOM 794 C CA . ILE A 1 125 ? -15.581 42.554 -1.594 1.00 8.35 125 ILE A CA 1
ATOM 795 C C . ILE A 1 125 ? -15.455 41.250 -2.377 1.00 8.10 125 ILE A C 1
ATOM 796 O O . ILE A 1 125 ? -15.462 40.163 -1.791 1.00 9.71 125 ILE A O 1
ATOM 801 N N . SER A 1 126 ? -15.425 41.347 -3.712 1.00 9.08 126 SER A N 1
ATOM 802 C CA . SER A 1 126 ? -15.334 40.182 -4.558 1.00 9.87 126 SER A CA 1
ATOM 803 C C . SER A 1 126 ? -13.991 39.482 -4.431 1.00 9.44 126 SER A C 1
ATOM 804 O O . SER A 1 126 ? -12.968 40.100 -4.038 1.00 9.51 126 SER A O 1
ATOM 807 N N . LYS A 1 127 ? -13.980 38.226 -4.839 1.00 10.45 127 LYS A N 1
ATOM 808 C CA . LYS A 1 127 ? -12.745 37.477 -4.941 1.00 10.20 127 LYS A CA 1
ATOM 809 C C . LYS A 1 127 ? -11.726 38.186 -5.832 1.00 10.10 127 LYS A C 1
ATOM 810 O O . LYS A 1 127 ? -10.557 38.278 -5.502 1.00 9.35 127 LYS A O 1
ATOM 816 N N . ALA A 1 128 ? -12.180 38.711 -6.961 1.00 10.57 128 ALA A N 1
ATOM 817 C CA . ALA A 1 128 ? -11.277 39.422 -7.881 1.00 9.58 128 ALA A CA 1
ATOM 818 C C . ALA A 1 128 ? -10.673 40.651 -7.248 1.00 9.81 128 ALA A C 1
ATOM 819 O O . ALA A 1 128 ? -9.472 40.957 -7.476 1.00 10.00 128 ALA A O 1
ATOM 821 N N . ALA A 1 129 ? -11.454 41.391 -6.480 1.00 9.28 129 ALA A N 1
ATOM 822 C CA . ALA A 1 129 ? -10.941 42.614 -5.849 1.00 8.82 129 ALA A CA 1
ATOM 823 C C . ALA A 1 129 ? -9.929 42.285 -4.760 1.00 8.48 129 ALA A C 1
ATOM 824 O O . ALA A 1 129 ? -8.920 42.974 -4.604 1.00 8.09 129 ALA A O 1
ATOM 826 N N . LEU A 1 130 ? -10.186 41.223 -4.004 1.00 8.39 130 LEU A N 1
ATOM 827 C CA . LEU A 1 130 ? -9.240 40.788 -2.995 1.00 8.05 130 LEU A CA 1
ATOM 828 C C . LEU A 1 130 ? -7.983 40.212 -3.649 1.00 8.22 130 LEU A C 1
ATOM 829 O O . LEU A 1 130 ? -6.873 40.454 -3.169 1.00 7.32 130 LEU A O 1
ATOM 834 N N . GLN A 1 131 ? -8.138 39.445 -4.713 1.00 8.84 131 GLN A N 1
ATOM 835 C CA . GLN A 1 131 ? -6.962 38.954 -5.416 1.00 8.59 131 GLN A CA 1
ATOM 836 C C . GLN A 1 131 ? -6.036 40.133 -5.808 1.00 7.66 131 GLN A C 1
ATOM 837 O O . GLN A 1 131 ? -4.789 40.041 -5.666 1.00 7.62 131 GLN A O 1
ATOM 843 N N . LYS A 1 132 ? -6.625 41.217 -6.308 1.00 7.56 132 LYS A N 1
ATOM 844 C CA . LYS A 1 132 ? -5.825 42.360 -6.727 1.00 8.22 132 LYS A CA 1
ATOM 845 C C . LYS A 1 132 ? -5.050 42.934 -5.560 1.00 7.46 132 LYS A C 1
ATOM 846 O O . LYS A 1 132 ? -3.886 43.332 -5.682 1.00 7.24 132 LYS A O 1
ATOM 852 N N . LYS A 1 133 ? -5.700 42.992 -4.398 1.00 6.53 133 LYS A N 1
ATOM 853 C CA . LYS A 1 133 ? -5.050 43.492 -3.219 1.00 6.40 133 LYS A CA 1
ATOM 854 C C . LYS A 1 133 ? -3.906 42.545 -2.813 1.00 5.94 133 LYS A C 1
ATOM 855 O O . LYS A 1 133 ? -2.819 43.039 -2.405 1.00 6.51 133 LYS A O 1
ATOM 861 N N . MET A 1 134 ? -4.135 41.234 -2.866 1.00 6.60 134 MET A N 1
ATOM 862 C CA . MET A 1 134 ? -3.050 40.306 -2.507 1.00 6.65 134 MET A CA 1
ATOM 863 C C . MET A 1 134 ? -1.871 40.477 -3.438 1.00 7.10 134 MET A C 1
ATOM 864 O O . MET A 1 134 ? -0.709 40.463 -2.990 1.00 7.38 134 MET A O 1
ATOM 869 N N . GLU A 1 135 ? -2.154 40.617 -4.741 1.00 7.58 135 GLU A N 1
ATOM 870 C CA . GLU A 1 135 ? -1.101 40.763 -5.743 1.00 9.00 135 GLU A CA 1
ATOM 871 C C . GLU A 1 135 ? -0.290 41.995 -5.433 1.00 7.42 135 GLU A C 1
ATOM 872 O O . GLU A 1 135 ? 0.950 41.964 -5.420 1.00 7.43 135 GLU A O 1
ATOM 878 N N . GLU A 1 136 ? -0.952 43.102 -5.158 1.00 7.32 136 GLU A N 1
ATOM 879 C CA . GLU A 1 136 ? -0.246 44.348 -4.865 1.00 7.73 136 GLU A CA 1
ATOM 880 C C . GLU A 1 136 ? 0.598 44.196 -3.595 1.00 7.04 136 GLU A C 1
ATOM 881 O O . GLU A 1 136 ? 1.771 44.633 -3.530 1.00 6.81 136 GLU A O 1
ATOM 891 N N . HIS A 1 137 ? 0.012 43.586 -2.587 1.00 6.06 137 HIS A N 1
ATOM 892 C CA . HIS A 1 137 ? 0.724 43.490 -1.306 1.00 5.66 137 HIS A CA 1
ATOM 893 C C . HIS A 1 137 ? 1.987 42.627 -1.428 1.00 5.51 137 HIS A C 1
ATOM 894 O O . HIS A 1 137 ? 3.072 43.050 -1.021 1.00 6.11 137 HIS A O 1
ATOM 901 N N . ILE A 1 138 ? 1.845 41.450 -2.018 1.00 6.28 138 ILE A N 1
ATOM 902 C CA . ILE A 1 138 ? 2.991 40.563 -2.128 1.00 5.94 138 ILE A CA 1
ATOM 903 C C . ILE A 1 138 ? 4.046 41.116 -3.081 1.00 6.72 138 ILE A C 1
ATOM 904 O O . ILE A 1 138 ? 5.256 41.104 -2.784 1.00 6.45 138 ILE A O 1
ATOM 909 N N . THR A 1 139 ? 3.603 41.619 -4.235 1.00 7.03 139 THR A N 1
ATOM 910 C CA . THR A 1 139 ? 4.533 42.174 -5.189 1.00 7.53 139 THR A CA 1
ATOM 911 C C . THR A 1 139 ? 5.349 43.304 -4.560 1.00 7.14 139 THR A C 1
ATOM 912 O O . THR A 1 139 ? 6.567 43.397 -4.779 1.00 8.33 139 THR A O 1
ATOM 916 N N . THR A 1 140 ? 4.714 44.199 -3.809 1.00 5.95 140 THR A N 1
ATOM 917 C CA . THR A 1 140 ? 5.392 45.295 -3.169 1.00 5.92 140 THR A CA 1
ATOM 918 C C . THR A 1 140 ? 6.324 44.854 -2.046 1.00 6.04 140 THR A C 1
ATOM 919 O O . THR A 1 140 ? 7.490 45.206 -2.002 1.00 7.40 140 THR A O 1
ATOM 923 N N . LEU A 1 141 ? 5.786 44.074 -1.112 1.00 5.63 141 LEU A N 1
ATOM 924 C CA . LEU A 1 141 ? 6.524 43.716 0.108 1.00 5.05 141 LEU A CA 1
ATOM 925 C C . LEU A 1 141 ? 7.623 42.700 -0.173 1.00 5.44 141 LEU A C 1
ATOM 926 O O . LEU A 1 141 ? 8.821 42.930 0.164 1.00 6.42 141 LEU A O 1
ATOM 931 N N . ALA A 1 142 ? 7.261 41.576 -0.791 1.00 5.99 142 ALA A N 1
ATOM 932 C CA . ALA A 1 142 ? 8.298 40.603 -1.155 1.00 5.61 142 ALA A CA 1
ATOM 933 C C . ALA A 1 142 ? 9.231 41.200 -2.192 1.00 6.68 142 ALA A C 1
ATOM 934 O O . ALA A 1 142 ? 10.428 40.872 -2.224 1.00 7.79 142 ALA A O 1
ATOM 936 N N . GLY A 1 143 ? 8.743 42.115 -3.024 1.00 5.82 143 GLY A N 1
ATOM 937 C CA . GLY A 1 143 ? 9.642 42.705 -4.010 1.00 6.44 143 GLY A CA 1
ATOM 938 C C . GLY A 1 143 ? 10.688 43.623 -3.430 1.00 6.25 143 GLY A C 1
ATOM 939 O O . GLY A 1 143 ? 11.844 43.620 -3.848 1.00 7.16 143 GLY A O 1
ATOM 940 N N . ARG A 1 144 ? 10.296 44.414 -2.444 1.00 5.99 144 ARG A N 1
ATOM 941 C CA . ARG A 1 144 ? 11.190 45.367 -1.795 1.00 5.17 144 ARG A CA 1
ATOM 942 C C . ARG A 1 144 ? 12.413 44.699 -1.250 1.00 5.40 144 ARG A C 1
ATOM 943 O O . ARG A 1 144 ? 13.518 45.218 -1.332 1.00 6.86 144 ARG A O 1
ATOM 951 N N . TYR A 1 145 ? 12.211 43.531 -0.651 1.00 5.13 145 TYR A N 1
ATOM 952 C CA . TYR A 1 145 ? 13.267 42.836 0.030 1.00 5.68 145 TYR A CA 1
ATOM 953 C C . TYR A 1 145 ? 13.757 41.591 -0.693 1.00 6.87 145 TYR A C 1
ATOM 954 O O . TYR A 1 145 ? 14.461 40.766 -0.105 1.00 6.69 145 TYR A O 1
ATOM 963 N N . LYS A 1 146 ? 13.429 41.469 -1.973 1.00 7.24 146 LYS A N 1
ATOM 964 C CA . LYS A 1 146 ? 13.902 40.371 -2.793 1.00 8.25 146 LYS A CA 1
ATOM 965 C C . LYS A 1 146 ? 15.405 40.251 -2.665 1.00 7.60 146 LYS A C 1
ATOM 966 O O . LYS A 1 146 ? 16.132 41.230 -2.749 1.00 7.42 146 LYS A O 1
ATOM 972 N N . GLY A 1 147 ? 15.850 39.049 -2.338 1.00 7.10 147 GLY A N 1
ATOM 973 C CA . GLY A 1 147 ? 17.276 38.772 -2.183 1.00 7.87 147 GLY A CA 1
ATOM 974 C C . GLY A 1 147 ? 17.876 39.153 -0.860 1.00 7.66 147 GLY A C 1
ATOM 975 O O . GLY A 1 147 ? 19.030 38.795 -0.564 1.00 9.78 147 GLY A O 1
ATOM 976 N N . LYS A 1 148 ? 17.165 39.952 -0.096 1.00 6.69 148 LYS A N 1
ATOM 977 C CA . LYS A 1 148 ? 17.612 40.343 1.250 1.00 7.49 148 LYS A CA 1
ATOM 978 C C . LYS A 1 148 ? 17.062 39.391 2.309 1.00 7.25 148 LYS A C 1
ATOM 979 O O . LYS A 1 148 ? 17.787 38.971 3.198 1.00 8.07 148 LYS A O 1
ATOM 985 N N . LEU A 1 149 ? 15.778 39.069 2.212 1.00 7.01 149 LEU A N 1
ATOM 986 C CA . LEU A 1 149 ? 15.179 38.068 3.078 1.00 6.76 149 LEU A CA 1
ATOM 987 C C . LEU A 1 149 ? 15.357 36.706 2.451 1.00 7.73 149 LEU A C 1
ATOM 988 O O . LEU A 1 149 ? 14.952 36.469 1.306 1.00 9.04 149 LEU A O 1
ATOM 993 N N . ALA A 1 150 ? 15.914 35.781 3.202 1.00 6.78 150 ALA A N 1
ATOM 994 C CA . ALA A 1 150 ? 16.144 34.448 2.686 1.00 6.77 150 ALA A CA 1
ATOM 995 C C . ALA A 1 150 ? 14.893 33.578 2.592 1.00 5.80 150 ALA A C 1
ATOM 996 O O . ALA A 1 150 ? 14.825 32.638 1.817 1.00 5.90 150 ALA A O 1
ATOM 998 N N . ALA A 1 151 ? 13.941 33.869 3.476 1.00 5.83 151 ALA A N 1
ATOM 999 C CA . ALA A 1 151 ? 12.762 33.047 3.581 1.00 5.27 151 ALA A CA 1
ATOM 1000 C C . ALA A 1 151 ? 11.584 33.927 3.903 1.00 5.66 151 ALA A C 1
ATOM 1001 O O . ALA A 1 151 ? 11.763 35.020 4.390 1.00 6.13 151 ALA A O 1
ATOM 1003 N N . TRP A 1 152 ? 10.386 33.414 3.611 1.00 5.86 152 TRP A N 1
ATOM 1004 C CA . TRP A 1 152 ? 9.098 34.047 3.943 1.00 5.68 152 TRP A CA 1
ATOM 1005 C C . TRP A 1 152 ? 8.153 33.063 4.541 1.00 6.37 152 TRP A C 1
ATOM 1006 O O . TRP A 1 152 ? 7.959 31.991 4.002 1.00 6.15 152 TRP A O 1
ATOM 1017 N N . ASP A 1 153 ? 7.484 33.468 5.636 1.00 6.70 153 ASP A N 1
ATOM 1018 C CA . ASP A 1 153 ? 6.221 32.860 6.044 1.00 7.33 153 ASP A CA 1
ATOM 1019 C C . ASP A 1 153 ? 5.167 33.447 5.093 1.00 6.96 153 ASP A C 1
ATOM 1020 O O . ASP A 1 153 ? 4.707 34.581 5.274 1.00 8.08 153 ASP A O 1
ATOM 1025 N N . VAL A 1 154 ? 4.803 32.691 4.072 1.00 6.55 154 VAL A N 1
ATOM 1026 C CA . VAL A 1 154 ? 3.907 33.188 3.060 1.00 5.34 154 VAL A CA 1
ATOM 1027 C C . VAL A 1 154 ? 2.476 33.157 3.567 1.00 5.82 154 VAL A C 1
ATOM 1028 O O . VAL A 1 154 ? 1.745 34.124 3.432 1.00 5.64 154 VAL A O 1
ATOM 1032 N N . VAL A 1 155 ? 2.053 32.018 4.134 1.00 5.81 155 VAL A N 1
ATOM 1033 C CA . VAL A 1 155 ? 0.748 31.898 4.775 1.00 5.85 155 VAL A CA 1
ATOM 1034 C C . VAL A 1 155 ? 0.935 31.383 6.208 1.00 7.22 155 VAL A C 1
ATOM 1035 O O . VAL A 1 155 ? 1.753 30.499 6.451 1.00 6.91 155 VAL A O 1
ATOM 1039 N N . ASN A 1 156 ? 0.239 32.021 7.153 1.00 7.88 156 ASN A N 1
ATOM 1040 C CA . ASN A 1 156 ? 0.300 31.722 8.607 1.00 7.72 156 ASN A CA 1
ATOM 1041 C C . ASN A 1 156 ? -1.096 31.259 9.046 1.00 8.68 156 ASN A C 1
ATOM 1042 O O . ASN A 1 156 ? -2.102 31.891 8.727 1.00 8.64 156 ASN A O 1
ATOM 1047 N N . GLU A 1 157 ? -1.155 30.126 9.728 1.00 8.34 157 GLU A N 1
ATOM 1048 C CA . GLU A 1 157 ? -2.339 29.748 10.529 1.00 9.39 157 GLU A CA 1
ATOM 1049 C C . GLU A 1 157 ? -3.640 29.572 9.736 1.00 9.52 157 GLU A C 1
ATOM 1050 O O . GLU A 1 157 ? -4.668 30.153 10.103 1.00 10.71 157 GLU A O 1
ATOM 1056 N N . ALA A 1 158 ? -3.603 28.753 8.693 1.00 9.66 158 ALA A N 1
ATOM 1057 C CA . ALA A 1 158 ? -4.766 28.539 7.822 1.00 9.90 158 ALA A CA 1
ATOM 1058 C C . ALA A 1 158 ? -5.693 27.407 8.238 1.00 11.00 158 ALA A C 1
ATOM 1059 O O . ALA A 1 158 ? -6.768 27.250 7.656 1.00 11.33 158 ALA A O 1
ATOM 1061 N N . VAL A 1 159 ? -5.227 26.579 9.167 1.00 11.29 159 VAL A N 1
ATOM 1062 C CA . VAL A 1 159 ? -6.045 25.445 9.632 1.00 12.83 159 VAL A CA 1
ATOM 1063 C C . VAL A 1 159 ? -6.648 25.846 10.920 1.00 13.24 159 VAL A C 1
ATOM 1064 O O . VAL A 1 159 ? -5.980 26.344 11.799 1.00 12.75 159 VAL A O 1
ATOM 1068 N N . GLY A 1 160 ? -7.966 25.653 11.048 1.00 14.84 160 GLY A N 1
ATOM 1069 C CA . GLY A 1 160 ? -8.632 26.034 12.264 1.00 16.06 160 GLY A CA 1
ATOM 1070 C C . GLY A 1 160 ? -8.381 25.038 13.377 1.00 17.84 160 GLY A C 1
ATOM 1071 O O . GLY A 1 160 ? -7.943 23.898 13.149 1.00 18.88 160 GLY A O 1
ATOM 1072 N N . ASP A 1 161 ? -8.662 25.460 14.587 1.00 19.36 161 ASP A N 1
ATOM 1073 C CA . ASP A 1 161 ? -8.443 24.560 15.703 1.00 20.47 161 ASP A CA 1
ATOM 1074 C C . ASP A 1 161 ? -9.454 23.423 15.790 1.00 21.50 161 ASP A C 1
ATOM 1075 O O . ASP A 1 161 ? -9.148 22.397 16.410 1.00 21.83 161 ASP A O 1
ATOM 1080 N N . ASP A 1 162 ? -10.588 23.577 15.104 1.00 21.09 162 ASP A N 1
ATOM 1081 C CA . ASP A 1 162 ? -11.563 22.504 14.881 1.00 22.24 162 ASP A CA 1
ATOM 1082 C C . ASP A 1 162 ? -11.172 21.554 13.762 1.00 22.01 162 ASP A C 1
ATOM 1083 O O . ASP A 1 162 ? -11.967 20.699 13.342 1.00 22.06 162 ASP A O 1
ATOM 1088 N N . LEU A 1 163 ? -9.954 21.735 13.241 1.00 21.54 163 LEU A N 1
ATOM 1089 C CA . LEU A 1 163 ? -9.393 20.911 12.175 1.00 21.76 163 LEU A CA 1
ATOM 1090 C C . LEU A 1 163 ? -9.988 21.108 10.778 1.00 20.85 163 LEU A C 1
ATOM 1091 O O . LEU A 1 163 ? -9.602 20.423 9.845 1.00 22.64 163 LEU A O 1
ATOM 1096 N N . LYS A 1 164 ? -10.913 22.041 10.615 1.00 20.13 164 LYS A N 1
ATOM 1097 C CA . LYS A 1 164 ? -11.347 22.413 9.283 1.00 19.14 164 LYS A CA 1
ATOM 1098 C C . LYS A 1 164 ? -10.494 23.614 8.873 1.00 16.70 164 LYS A C 1
ATOM 1099 O O . LYS A 1 164 ? -9.777 24.169 9.698 1.00 16.76 164 LYS A O 1
ATOM 1105 N N . MET A 1 165 ? -10.578 24.001 7.612 1.00 14.57 165 MET A N 1
ATOM 1106 C CA . MET A 1 165 ? -9.906 25.251 7.186 1.00 14.01 165 MET A CA 1
ATOM 1107 C C . MET A 1 165 ? -10.424 26.378 8.051 1.00 13.07 165 MET A C 1
ATOM 1108 O O . MET A 1 165 ? -11.625 26.455 8.375 1.00 13.03 165 MET A O 1
ATOM 1113 N N . ARG A 1 166 ? -9.509 27.247 8.478 1.00 11.12 166 ARG A N 1
ATOM 1114 C CA . ARG A 1 166 ? -9.864 28.364 9.323 1.00 10.97 166 ARG A CA 1
ATOM 1115 C C . ARG A 1 166 ? -10.833 29.262 8.576 1.00 11.08 166 ARG A C 1
ATOM 1116 O O . ARG A 1 166 ? -10.662 29.558 7.392 1.00 10.83 166 ARG A O 1
ATOM 1124 N N . ASP A 1 167 ? -11.878 29.655 9.295 1.00 11.76 167 ASP A N 1
ATOM 1125 C CA . ASP A 1 167 ? -12.981 30.389 8.707 1.00 12.47 167 ASP A CA 1
ATOM 1126 C C . ASP A 1 167 ? -12.676 31.904 8.747 1.00 12.32 167 ASP A C 1
ATOM 1127 O O . ASP A 1 167 ? -13.409 32.722 9.296 1.00 13.56 167 ASP A O 1
ATOM 1135 N N . SER A 1 168 ? -11.550 32.274 8.127 1.00 10.09 168 SER A N 1
ATOM 1136 C CA . SER A 1 168 ? -11.148 33.670 8.029 1.00 9.35 168 SER A CA 1
ATOM 1137 C C . SER A 1 168 ? -11.786 34.360 6.825 1.00 8.56 168 SER A C 1
ATOM 1138 O O . SER A 1 168 ? -12.316 33.721 5.934 1.00 8.58 168 SER A O 1
ATOM 1141 N N . HIS A 1 169 ? -11.650 35.678 6.781 1.00 8.53 169 HIS A N 1
ATOM 1142 C CA . HIS A 1 169 ? -12.131 36.405 5.583 1.00 8.04 169 HIS A CA 1
ATOM 1143 C C . HIS A 1 169 ? -11.409 35.941 4.329 1.00 8.26 169 HIS A C 1
ATOM 1144 O O . HIS A 1 169 ? -12.007 35.851 3.255 1.00 7.86 169 HIS A O 1
ATOM 1151 N N . TRP A 1 170 ? -10.095 35.714 4.449 1.00 7.94 170 TRP A N 1
ATOM 1152 C CA . TRP A 1 170 ? -9.338 35.173 3.315 1.00 7.94 170 TRP A CA 1
ATOM 1153 C C . TRP A 1 170 ? -10.018 33.943 2.710 1.00 8.76 170 TRP A C 1
ATOM 1154 O O . TRP A 1 170 ? -10.207 33.830 1.502 1.00 8.20 170 TRP A O 1
ATOM 1165 N N . TYR A 1 171 ? -10.364 33.005 3.581 1.00 9.40 171 TYR A N 1
ATOM 1166 C CA . TYR A 1 171 ? -10.853 31.710 3.145 1.00 11.06 171 TYR A CA 1
ATOM 1167 C C . TYR A 1 171 ? -12.299 31.826 2.657 1.00 10.44 171 TYR A C 1
ATOM 1168 O O . TYR A 1 171 ? -12.678 31.245 1.633 1.00 10.60 171 TYR A O 1
ATOM 1177 N N . LYS A 1 172 ? -13.087 32.604 3.375 1.00 11.14 172 LYS A N 1
ATOM 1178 C CA . LYS A 1 172 ? -14.503 32.776 2.988 1.00 11.56 172 LYS A CA 1
ATOM 1179 C C . LYS A 1 172 ? -14.643 33.432 1.619 1.00 11.56 172 LYS A C 1
ATOM 1180 O O . LYS A 1 172 ? -15.504 33.048 0.805 1.00 13.04 172 LYS A O 1
ATOM 1188 N N . ILE A 1 173 ? -13.802 34.415 1.318 1.00 10.57 173 ILE A N 1
ATOM 1189 C CA . ILE A 1 173 ? -13.852 35.053 -0.001 1.00 10.41 173 ILE A CA 1
ATOM 1190 C C . ILE A 1 173 ? -13.188 34.247 -1.104 1.00 10.74 173 ILE A C 1
ATOM 1191 O O . ILE A 1 173 ? -13.746 34.138 -2.206 1.00 11.20 173 ILE A O 1
ATOM 1196 N N . MET A 1 174 ? -12.007 33.653 -0.832 1.00 10.27 174 MET A N 1
ATOM 1197 C CA . MET A 1 174 ? -11.189 33.091 -1.913 1.00 11.93 174 MET A CA 1
ATOM 1198 C C . MET A 1 174 ? -11.127 31.589 -1.996 1.00 12.48 174 MET A C 1
ATOM 1199 O O . MET A 1 174 ? -10.710 31.056 -3.036 1.00 13.78 174 MET A O 1
ATOM 1204 N N . GLY A 1 175 ? -11.500 30.921 -0.915 1.00 12.70 175 GLY A N 1
ATOM 1205 C CA . GLY A 1 175 ? -11.286 29.482 -0.803 1.00 13.20 175 GLY A CA 1
ATOM 1206 C C . GLY A 1 175 ? -9.807 29.178 -0.651 1.00 13.97 175 GLY A C 1
ATOM 1207 O O . GLY A 1 175 ? -9.005 30.059 -0.347 1.00 13.73 175 GLY A O 1
ATOM 1208 N N . ASP A 1 176 ? -9.414 27.951 -0.942 1.00 13.92 176 ASP A N 1
ATOM 1209 C CA . ASP A 1 176 ? -8.024 27.594 -0.814 1.00 14.86 176 ASP A CA 1
ATOM 1210 C C . ASP A 1 176 ? -7.119 28.271 -1.821 1.00 13.73 176 ASP A C 1
ATOM 1211 O O . ASP A 1 176 ? -5.899 28.238 -1.665 1.00 12.78 176 ASP A O 1
ATOM 1219 N N . ASP A 1 177 ? -7.702 28.953 -2.808 1.00 12.96 177 ASP A N 1
ATOM 1220 C CA . ASP A 1 177 ? -6.909 29.754 -3.709 1.00 12.12 177 ASP A CA 1
ATOM 1221 C C . ASP A 1 177 ? -6.189 30.850 -2.954 1.00 10.47 177 ASP A C 1
ATOM 1222 O O . ASP A 1 177 ? -5.197 31.349 -3.460 1.00 11.06 177 ASP A O 1
ATOM 1227 N N . PHE A 1 178 ? -6.656 31.242 -1.769 1.00 9.41 178 PHE A N 1
ATOM 1228 C CA . PHE A 1 178 ? -5.927 32.290 -1.044 1.00 9.10 178 PHE A CA 1
ATOM 1229 C C . PHE A 1 178 ? -4.527 31.787 -0.742 1.00 9.78 178 PHE A C 1
ATOM 1230 O O . PHE A 1 178 ? -3.561 32.567 -0.753 1.00 10.49 178 PHE A O 1
ATOM 1238 N N . ILE A 1 179 ? -4.400 30.499 -0.462 1.00 8.33 179 ILE A N 1
ATOM 1239 C CA . ILE A 1 179 ? -3.088 29.934 -0.125 1.00 8.73 179 ILE A CA 1
ATOM 1240 C C . ILE A 1 179 ? -2.308 29.674 -1.367 1.00 8.53 179 ILE A C 1
ATOM 1241 O O . ILE A 1 179 ? -1.145 30.065 -1.475 1.00 8.14 179 ILE A O 1
ATOM 1246 N N . TYR A 1 180 ? -2.911 28.965 -2.324 1.00 8.14 180 TYR A N 1
ATOM 1247 C CA . TYR A 1 180 ? -2.238 28.662 -3.590 1.00 8.44 180 TYR A CA 1
ATOM 1248 C C . TYR A 1 180 ? -1.676 29.915 -4.257 1.00 8.67 180 TYR A C 1
ATOM 1249 O O . TYR A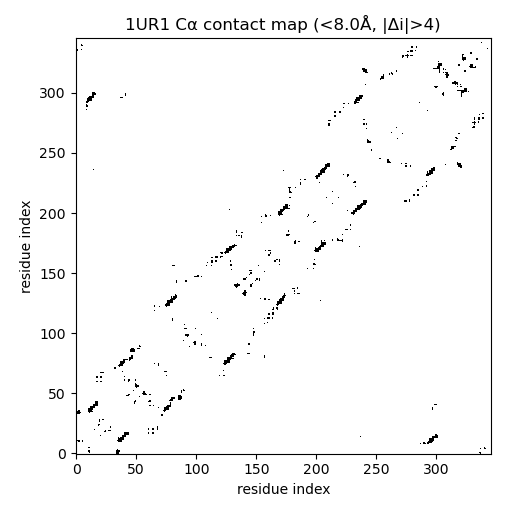 1 180 ? -0.534 29.931 -4.715 1.00 8.79 180 TYR A O 1
ATOM 1258 N N . ASN A 1 181 ? -2.486 30.951 -4.313 1.00 8.60 181 ASN A N 1
ATOM 1259 C CA . ASN A 1 181 ? -2.103 32.158 -5.034 1.00 9.08 181 ASN A CA 1
ATOM 1260 C C . ASN A 1 181 ? -1.026 32.918 -4.269 1.00 8.40 181 ASN A C 1
ATOM 1261 O O . ASN A 1 181 ? -0.157 33.548 -4.889 1.00 9.54 181 ASN A O 1
ATOM 1266 N N . ALA A 1 182 ? -1.092 32.902 -2.925 1.00 7.31 182 ALA A N 1
ATOM 1267 C CA . ALA A 1 182 ? -0.072 33.591 -2.128 1.00 6.77 182 ALA A CA 1
ATOM 1268 C C . ALA A 1 182 ? 1.332 33.012 -2.403 1.00 6.77 182 ALA A C 1
ATOM 1269 O O . ALA A 1 182 ? 2.319 33.760 -2.633 1.00 7.43 182 ALA A O 1
ATOM 1271 N N . PHE A 1 183 ? 1.453 31.689 -2.376 1.00 6.93 183 PHE A N 1
ATOM 1272 C CA . PHE A 1 183 ? 2.733 31.039 -2.650 1.00 6.50 183 PHE A CA 1
ATOM 1273 C C . PHE A 1 183 ? 3.170 31.269 -4.094 1.00 6.76 183 PHE A C 1
ATOM 1274 O O . PHE A 1 183 ? 4.350 31.511 -4.342 1.00 7.42 183 PHE A O 1
ATOM 1282 N N . THR A 1 184 ? 2.235 31.173 -5.060 1.00 8.03 184 THR A N 1
ATOM 1283 C CA . THR A 1 184 ? 2.585 31.399 -6.450 1.00 8.83 184 THR A CA 1
ATOM 1284 C C . THR A 1 184 ? 3.144 32.794 -6.666 1.00 8.65 184 THR A C 1
ATOM 1285 O O . THR A 1 184 ? 4.199 32.955 -7.276 1.00 9.93 184 THR A O 1
ATOM 1289 N N . LEU A 1 185 ? 2.439 33.786 -6.121 1.00 8.13 185 LEU A N 1
ATOM 1290 C CA . LEU A 1 185 ? 2.891 35.151 -6.228 1.00 7.96 185 LEU A CA 1
ATOM 1291 C C . LEU A 1 185 ? 4.238 35.359 -5.562 1.00 8.08 185 LEU A C 1
ATOM 1292 O O . LEU A 1 185 ? 5.121 36.025 -6.120 1.00 8.49 185 LEU A O 1
ATOM 1297 N N . ALA A 1 186 ? 4.397 34.878 -4.326 1.00 7.29 186 ALA A N 1
ATOM 1298 C CA . ALA A 1 186 ? 5.661 35.081 -3.635 1.00 7.17 186 ALA A CA 1
ATOM 1299 C C . ALA A 1 186 ? 6.818 34.467 -4.443 1.00 7.36 186 ALA A C 1
ATOM 1300 O O . ALA A 1 186 ? 7.879 35.051 -4.550 1.00 6.39 186 ALA A O 1
ATOM 1302 N N . ASN A 1 187 ? 6.578 33.307 -5.033 1.00 6.77 187 ASN A N 1
ATOM 1303 C CA . ASN A 1 187 ? 7.608 32.644 -5.789 1.00 6.29 187 ASN A CA 1
ATOM 1304 C C . ASN A 1 187 ? 7.929 33.368 -7.089 1.00 7.32 187 ASN A C 1
ATOM 1305 O O . ASN A 1 187 ? 9.049 33.329 -7.508 1.00 8.13 187 ASN A O 1
ATOM 1310 N N . GLU A 1 188 ? 6.937 34.019 -7.699 1.00 7.14 188 GLU A N 1
ATOM 1311 C CA . GLU A 1 188 ? 7.190 34.876 -8.868 1.00 8.95 188 GLU A CA 1
ATOM 1312 C C . GLU A 1 188 ? 7.990 36.137 -8.549 1.00 7.35 188 GLU A C 1
ATOM 1313 O O . GLU A 1 188 ? 8.813 36.622 -9.347 1.00 9.09 188 GLU A O 1
ATOM 1319 N N . VAL A 1 189 ? 7.722 36.698 -7.379 1.00 7.60 189 VAL A N 1
ATOM 1320 C CA . VAL A 1 189 ? 8.331 37.963 -6.972 1.00 7.19 189 VAL A CA 1
ATOM 1321 C C . VAL A 1 189 ? 9.775 37.772 -6.509 1.00 8.32 189 VAL A C 1
ATOM 1322 O O . VAL A 1 189 ? 10.648 38.543 -6.900 1.00 9.02 189 VAL A O 1
ATOM 1326 N N . ASP A 1 190 ? 10.005 36.735 -5.681 1.00 7.34 190 ASP A N 1
ATOM 1327 C CA . ASP A 1 190 ? 11.371 36.354 -5.282 1.00 7.44 190 ASP A CA 1
ATOM 1328 C C . ASP A 1 190 ? 11.578 34.878 -5.414 1.00 7.09 190 ASP A C 1
ATOM 1329 O O . ASP A 1 190 ? 11.379 34.108 -4.474 1.00 7.22 190 ASP A O 1
ATOM 1334 N N . PRO A 1 191 ? 11.980 34.438 -6.610 1.00 6.72 191 PRO A N 1
ATOM 1335 C CA . PRO A 1 191 ? 12.180 33.010 -6.896 1.00 7.77 191 PRO A CA 1
ATOM 1336 C C . PRO A 1 191 ? 13.208 32.312 -6.028 1.00 7.60 191 PRO A C 1
ATOM 1337 O O . PRO A 1 191 ? 13.263 31.083 -5.986 1.00 7.73 191 PRO A O 1
ATOM 1341 N N . LYS A 1 192 ? 14.089 33.102 -5.399 1.00 8.13 192 LYS A N 1
ATOM 1342 C CA . LYS A 1 192 ? 15.154 32.550 -4.541 1.00 10.98 192 LYS A CA 1
ATOM 1343 C C . LYS A 1 192 ? 14.713 32.395 -3.090 1.00 8.46 192 LYS A C 1
ATOM 1344 O O . LYS A 1 192 ? 15.390 31.723 -2.319 1.00 10.31 192 LYS A O 1
ATOM 1354 N N . ALA A 1 193 ? 13.581 32.962 -2.706 1.00 7.58 193 ALA A N 1
ATOM 1355 C CA . ALA A 1 193 ? 13.155 32.859 -1.301 1.00 7.46 193 ALA A CA 1
ATOM 1356 C C . ALA A 1 193 ? 12.699 31.440 -0.968 1.00 7.72 193 ALA A C 1
ATOM 1357 O O . ALA A 1 193 ? 12.062 30.762 -1.771 1.00 7.66 193 ALA A O 1
ATOM 1359 N N . HIS A 1 194 ? 12.965 31.039 0.276 1.00 6.50 194 HIS A N 1
ATOM 1360 C CA . HIS A 1 194 ? 12.521 29.768 0.800 1.00 6.55 194 HIS A CA 1
ATOM 1361 C C . HIS A 1 194 ? 11.126 30.053 1.399 1.00 6.19 194 HIS A C 1
ATOM 1362 O O . HIS A 1 194 ? 10.997 30.788 2.372 1.00 6.67 194 HIS A O 1
ATOM 1369 N N . LEU A 1 195 ? 10.092 29.489 0.803 1.00 5.95 195 LEU A N 1
ATOM 1370 C CA . LEU A 1 195 ? 8.706 29.817 1.086 1.00 6.05 195 LEU A CA 1
ATOM 1371 C C . LEU A 1 195 ? 8.156 28.785 2.073 1.00 5.93 195 LEU A C 1
ATOM 1372 O O . LEU A 1 195 ? 8.264 27.577 1.842 1.00 6.21 195 LEU A O 1
ATOM 1377 N N . MET A 1 196 ? 7.510 29.281 3.130 1.00 5.47 196 MET A N 1
ATOM 1378 C CA . MET A 1 196 ? 7.070 28.445 4.242 1.00 6.57 196 MET A CA 1
ATOM 1379 C C . MET A 1 196 ? 5.599 28.676 4.530 1.00 5.71 196 MET A C 1
ATOM 1380 O O . MET A 1 196 ? 5.076 29.783 4.430 1.00 5.77 196 MET A O 1
ATOM 1385 N N . TYR A 1 197 ? 4.960 27.581 4.910 1.00 5.53 197 TYR A N 1
ATOM 1386 C CA . TYR A 1 197 ? 3.683 27.613 5.595 1.00 6.43 197 TYR A CA 1
ATOM 1387 C C . TYR A 1 197 ? 3.989 27.478 7.092 1.00 7.48 197 TYR A C 1
ATOM 1388 O O . TYR A 1 197 ? 4.730 26.593 7.489 1.00 6.73 197 TYR A O 1
ATOM 1397 N N . ASN A 1 198 ? 3.334 28.267 7.937 1.00 7.23 198 ASN A N 1
ATOM 1398 C CA . ASN A 1 198 ? 3.637 28.312 9.372 1.00 7.56 198 ASN A CA 1
ATOM 1399 C C . ASN A 1 198 ? 2.363 28.145 10.191 1.00 8.85 198 ASN A C 1
ATOM 1400 O O . ASN A 1 198 ? 1.340 28.728 9.850 1.00 8.74 198 ASN A O 1
ATOM 1405 N N . ASP A 1 199 ? 2.398 27.355 11.268 1.00 8.29 199 ASP A N 1
ATOM 1406 C CA . ASP A 1 199 ? 1.178 27.215 12.111 1.00 8.71 199 ASP A CA 1
ATOM 1407 C C . ASP A 1 199 ? 1.557 26.747 13.506 1.00 8.71 199 ASP A C 1
ATOM 1408 O O . ASP A 1 199 ? 2.660 26.259 13.738 1.00 8.38 199 ASP A O 1
ATOM 1413 N N . TYR A 1 200 ? 0.615 26.919 14.427 1.00 9.09 200 TYR A N 1
ATOM 1414 C CA . TYR A 1 200 ? 0.721 26.478 15.842 1.00 9.32 200 TYR A CA 1
ATOM 1415 C C . TYR A 1 200 ? -0.178 25.272 16.064 1.00 9.34 200 TYR A C 1
ATOM 1416 O O . TYR A 1 200 ? -1.114 25.026 15.334 1.00 9.41 200 TYR A O 1
ATOM 1425 N N . ASN A 1 201 ? 0.184 24.509 17.094 1.00 10.00 201 ASN A N 1
ATOM 1426 C CA . ASN A 1 201 ? -0.515 23.294 17.503 1.00 10.50 201 ASN A CA 1
ATOM 1427 C C . ASN A 1 201 ? -0.433 22.170 16.475 1.00 11.76 201 ASN A C 1
ATOM 1428 O O . ASN A 1 201 ? -1.128 21.180 16.590 1.00 12.81 201 ASN A O 1
ATOM 1433 N N . ILE A 1 202 ? 0.413 22.308 15.444 1.00 11.03 202 ILE A N 1
ATOM 1434 C CA . ILE A 1 202 ? 0.592 21.245 14.484 1.00 11.55 202 ILE A CA 1
ATOM 1435 C C . ILE A 1 202 ? 1.614 20.226 14.978 1.00 13.76 202 ILE A C 1
ATOM 1436 O O . ILE A 1 202 ? 1.907 19.270 14.246 1.00 14.19 202 ILE A O 1
ATOM 1441 N N . GLU A 1 203 ? 2.103 20.440 16.222 1.00 16.20 203 GLU A N 1
ATOM 1442 C CA . GLU A 1 203 ? 2.852 19.456 17.034 1.00 17.92 203 GLU A CA 1
ATOM 1443 C C . GLU A 1 203 ? 1.935 18.354 17.502 1.00 19.21 203 GLU A C 1
ATOM 1444 O O . GLU A 1 203 ? 2.415 17.322 17.970 1.00 19.91 203 GLU A O 1
ATOM 1450 N N . ARG A 1 204 ? 0.625 18.577 17.380 1.00 20.91 204 ARG A N 1
ATOM 1451 C CA . ARG A 1 204 ? -0.383 17.749 18.047 1.00 22.64 204 ARG A CA 1
ATOM 1452 C C . ARG A 1 204 ? -1.174 16.908 17.076 1.00 22.00 204 ARG A C 1
ATOM 1453 O O . ARG A 1 204 ? -1.429 17.308 15.944 1.00 21.85 204 ARG A O 1
ATOM 1461 N N . THR A 1 205 ? -1.565 15.713 17.520 1.00 22.24 205 THR A N 1
ATOM 1462 C CA . THR A 1 205 ? -2.368 14.845 16.677 1.00 22.43 205 THR A CA 1
ATOM 1463 C C . THR A 1 205 ? -3.711 15.519 16.419 1.00 21.69 205 THR A C 1
ATOM 1464 O O . THR A 1 205 ? -4.256 16.183 17.319 1.00 23.43 205 THR A O 1
ATOM 1468 N N . GLY A 1 206 ? -4.209 15.372 15.191 1.00 20.40 206 GLY A N 1
ATOM 1469 C CA . GLY A 1 206 ? -5.405 16.046 14.747 1.00 19.13 206 GLY A CA 1
ATOM 1470 C C . GLY A 1 206 ? -5.028 17.140 13.765 1.00 17.78 206 GLY A C 1
ATOM 1471 O O . GLY A 1 206 ? -5.210 16.992 12.564 1.00 17.18 206 GLY A O 1
ATOM 1472 N N . LYS A 1 207 ? -4.460 18.206 14.297 1.00 17.47 207 LYS A N 1
ATOM 1473 C CA . LYS A 1 207 ? -4.086 19.343 13.459 1.00 16.05 207 LYS A CA 1
ATOM 1474 C C . LYS A 1 207 ? -2.902 19.010 12.556 1.00 15.36 207 LYS A C 1
ATOM 1475 O O . LYS A 1 207 ? -2.812 19.518 11.401 1.00 14.85 207 LYS A O 1
ATOM 1481 N N . ARG A 1 208 ? -2.002 18.144 13.041 1.00 15.21 208 ARG A N 1
ATOM 1482 C CA . ARG A 1 208 ? -0.883 17.682 12.235 1.00 15.13 208 ARG A CA 1
ATOM 1483 C C . ARG A 1 208 ? -1.429 17.059 10.966 1.00 15.47 208 ARG A C 1
ATOM 1484 O O . ARG A 1 208 ? -1.042 17.414 9.858 1.00 14.54 208 ARG A O 1
ATOM 1492 N N . GLU A 1 209 ? -2.394 16.154 11.123 1.00 15.81 209 GLU A N 1
ATOM 1493 C CA . GLU A 1 209 ? -2.849 15.393 9.977 1.00 16.71 209 GLU A CA 1
ATOM 1494 C C . GLU A 1 209 ? -3.649 16.260 9.030 1.00 16.32 209 GLU A C 1
ATOM 1495 O O . GLU A 1 209 ? -3.521 16.108 7.831 1.00 16.38 209 GLU A O 1
ATOM 1501 N N . ALA A 1 210 ? -4.447 17.174 9.572 1.00 16.91 210 ALA A N 1
ATOM 1502 C CA . ALA A 1 210 ? -5.213 18.115 8.737 1.00 17.25 210 ALA A CA 1
ATOM 1503 C C . ALA A 1 210 ? -4.270 19.007 7.919 1.00 17.17 210 ALA A C 1
ATOM 1504 O O . ALA A 1 210 ? -4.521 19.290 6.754 1.00 17.64 210 ALA A O 1
ATOM 1506 N N . THR A 1 211 ? -3.163 19.411 8.532 1.00 16.63 211 THR A N 1
ATOM 1507 C CA . THR A 1 211 ? -2.146 20.223 7.827 1.00 15.78 211 THR A CA 1
ATOM 1508 C C . THR A 1 211 ? -1.416 19.436 6.749 1.00 16.17 211 THR A C 1
ATOM 1509 O O . THR A 1 211 ? -1.197 19.917 5.631 1.00 16.08 211 THR A O 1
ATOM 1513 N N . VAL A 1 212 ? -1.024 18.200 7.062 1.00 16.17 212 VAL A N 1
ATOM 1514 C CA . VAL A 1 212 ? -0.442 17.329 6.060 1.00 16.93 212 VAL A CA 1
ATOM 1515 C C . VAL A 1 212 ? -1.339 17.180 4.834 1.00 18.08 212 VAL A C 1
ATOM 1516 O O . VAL A 1 212 ? -0.880 17.267 3.699 1.00 17.93 212 VAL A O 1
ATOM 1520 N N . GLU A 1 213 ? -2.617 16.936 5.069 1.00 19.58 213 GLU A N 1
ATOM 1521 C CA . GLU A 1 213 ? -3.531 16.713 3.948 1.00 20.89 213 GLU A CA 1
ATOM 1522 C C . GLU A 1 213 ? -3.667 17.953 3.078 1.00 20.41 213 GLU A C 1
ATOM 1523 O O . GLU A 1 213 ? -3.592 17.863 1.857 1.00 21.21 213 GLU A O 1
ATOM 1529 N N . MET A 1 214 ? -3.850 19.097 3.717 1.00 19.44 214 MET A N 1
ATOM 1530 C CA . MET A 1 214 ? -3.913 20.372 2.982 1.00 19.36 214 MET A CA 1
ATOM 1531 C C . MET A 1 214 ? -2.679 20.639 2.135 1.00 17.34 214 MET A C 1
ATOM 1532 O O . MET A 1 214 ? -2.778 20.990 0.946 1.00 17.46 214 MET A O 1
ATOM 1537 N N . ILE A 1 215 ? -1.499 20.485 2.734 1.00 16.59 215 ILE A N 1
ATOM 1538 C CA . ILE A 1 215 ? -0.277 20.771 2.009 1.00 16.25 215 ILE A CA 1
ATOM 1539 C C . ILE A 1 215 ? -0.137 19.765 0.876 1.00 18.07 215 ILE A C 1
ATOM 1540 O O . ILE A 1 215 ? 0.241 20.141 -0.230 1.00 17.40 215 ILE A O 1
ATOM 1548 N N . GLU A 1 216 ? -0.441 18.494 1.145 1.00 20.62 216 GLU A N 1
ATOM 1549 C CA . GLU A 1 216 ? -0.355 17.459 0.123 1.00 22.97 216 GLU A CA 1
ATOM 1550 C C . GLU A 1 216 ? -1.126 17.827 -1.127 1.00 22.90 216 GLU A C 1
ATOM 1551 O O . GLU A 1 216 ? -0.608 17.731 -2.256 1.00 25.02 216 GLU A O 1
ATOM 1557 N N . ARG A 1 217 ? -2.335 18.295 -0.898 1.00 23.52 217 ARG A N 1
ATOM 1558 C CA . ARG A 1 217 ? -3.263 18.613 -1.974 1.00 23.71 217 ARG A CA 1
ATOM 1559 C C . ARG A 1 217 ? -2.860 19.897 -2.697 1.00 22.98 217 ARG A C 1
ATOM 1560 O O . ARG A 1 217 ? -3.116 20.051 -3.876 1.00 24.31 217 ARG A O 1
ATOM 1574 N N . LEU A 1 218 ? -2.186 20.806 -2.015 1.00 20.50 218 LEU A N 1
ATOM 1575 C CA . LEU A 1 218 ? -1.691 21.997 -2.706 1.00 18.22 218 LEU A CA 1
ATOM 1576 C C . LEU A 1 218 ? -0.433 21.689 -3.497 1.00 17.54 218 LEU A C 1
ATOM 1577 O O . LEU A 1 218 ? -0.242 22.223 -4.598 1.00 16.54 218 LEU A O 1
ATOM 1582 N N . GLN A 1 219 ? 0.437 20.842 -2.944 1.00 17.71 219 GLN A N 1
ATOM 1583 C CA . GLN A 1 219 ? 1.626 20.380 -3.662 1.00 18.92 219 GLN A CA 1
ATOM 1584 C C . GLN A 1 219 ? 1.238 19.679 -4.958 1.00 20.38 219 GLN A C 1
ATOM 1585 O O . GLN A 1 219 ? 1.877 19.884 -5.992 1.00 21.56 219 GLN A O 1
ATOM 1591 N N . LYS A 1 220 ? 0.154 18.923 -4.889 1.00 22.27 220 LYS A N 1
ATOM 1592 C CA . LYS A 1 220 ? -0.342 18.189 -6.059 1.00 23.81 220 LYS A CA 1
ATOM 1593 C C . LYS A 1 220 ? -0.675 19.199 -7.156 1.00 22.19 220 LYS A C 1
ATOM 1594 O O . LYS A 1 220 ? -0.205 19.023 -8.306 1.00 23.87 220 LYS A O 1
ATOM 1600 N N . ARG A 1 221 ? -1.366 20.282 -6.773 1.00 19.98 221 ARG A N 1
ATOM 1601 C CA . ARG A 1 221 ? -1.733 21.362 -7.704 1.00 19.09 221 ARG A CA 1
ATOM 1602 C C . ARG A 1 221 ? -0.529 22.116 -8.238 1.00 18.27 221 ARG A C 1
ATOM 1603 O O . ARG A 1 221 ? -0.703 22.978 -9.089 1.00 19.48 221 ARG A O 1
ATOM 1611 N N . GLY A 1 222 ? 0.654 21.860 -7.693 1.00 15.91 222 GLY A N 1
ATOM 1612 C CA . GLY A 1 222 ? 1.895 22.478 -8.161 1.00 14.84 222 GLY A CA 1
ATOM 1613 C C . GLY A 1 222 ? 2.311 23.693 -7.361 1.00 13.10 222 GLY A C 1
ATOM 1614 O O . GLY A 1 222 ? 3.101 24.500 -7.856 1.00 14.23 222 GLY A O 1
ATOM 1615 N N . MET A 1 223 ? 1.778 23.857 -6.150 1.00 12.32 223 MET A N 1
ATOM 1616 C CA . MET A 1 223 ? 2.119 25.050 -5.345 1.00 11.35 223 MET A CA 1
ATOM 1617 C C . MET A 1 223 ? 3.576 25.025 -4.956 1.00 10.72 223 MET A C 1
ATOM 1618 O O . MET A 1 223 ? 4.035 24.001 -4.448 1.00 11.14 223 MET A O 1
ATOM 1623 N N . PRO A 1 224 ? 4.323 26.123 -5.162 1.00 10.47 224 PRO A N 1
ATOM 1624 C CA . PRO A 1 224 ? 5.717 26.175 -4.729 1.00 10.84 224 PRO A CA 1
ATOM 1625 C C . PRO A 1 224 ? 5.715 26.341 -3.227 1.00 11.14 224 PRO A C 1
ATOM 1626 O O . PRO A 1 224 ? 4.926 27.120 -2.706 1.00 13.36 224 PRO A O 1
ATOM 1630 N N . ILE A 1 225 ? 6.411 25.467 -2.536 1.00 10.55 225 ILE A N 1
ATOM 1631 C CA . ILE A 1 225 ? 6.521 25.530 -1.079 1.00 10.06 225 ILE A CA 1
ATOM 1632 C C . ILE A 1 225 ? 7.755 24.745 -0.738 1.00 10.38 225 ILE A C 1
ATOM 1633 O O . ILE A 1 225 ? 8.022 23.677 -1.324 1.00 11.88 225 ILE A O 1
ATOM 1638 N N . HIS A 1 226 ? 8.588 25.315 0.118 1.00 8.37 226 HIS A N 1
ATOM 1639 C CA . HIS A 1 226 ? 9.868 24.729 0.419 1.00 7.98 226 HIS A CA 1
ATOM 1640 C C . HIS A 1 226 ? 10.022 24.259 1.861 1.00 7.99 226 HIS A C 1
ATOM 1641 O O . HIS A 1 226 ? 10.847 23.373 2.156 1.00 7.81 226 HIS A O 1
ATOM 1648 N N . GLY A 1 227 ? 9.282 24.906 2.752 1.00 7.54 227 GLY A N 1
ATOM 1649 C CA . GLY A 1 227 ? 9.439 24.707 4.167 1.00 7.21 227 GLY A CA 1
ATOM 1650 C C . GLY A 1 227 ? 8.144 24.701 4.929 1.00 7.83 227 GLY A C 1
ATOM 1651 O O . GLY A 1 227 ? 7.117 25.259 4.482 1.00 7.30 227 GL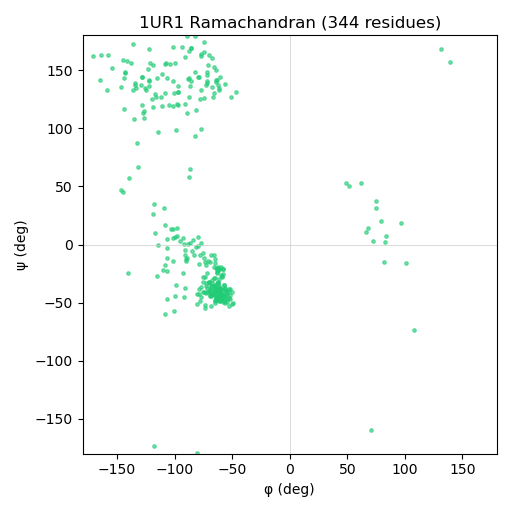Y A O 1
ATOM 1652 N N . LEU A 1 228 ? 8.210 24.086 6.106 1.00 7.07 228 LEU A N 1
ATOM 1653 C CA . LEU A 1 228 ? 7.070 23.974 7.009 1.00 7.28 228 LEU A CA 1
ATOM 1654 C C . LEU A 1 228 ? 7.513 24.474 8.372 1.00 7.34 228 LEU A C 1
ATOM 1655 O O . LEU A 1 228 ? 8.448 23.925 8.959 1.00 6.59 228 LEU A O 1
ATOM 1660 N N . GLY A 1 229 ? 6.834 25.519 8.860 1.00 6.64 229 GLY A N 1
ATOM 1661 C CA . GLY A 1 229 ? 7.118 26.104 10.167 1.00 6.76 229 GLY A CA 1
ATOM 1662 C C . GLY A 1 229 ? 6.196 25.586 11.231 1.00 6.74 229 GLY A C 1
ATOM 1663 O O . GLY A 1 229 ? 4.956 25.698 11.111 1.00 7.73 229 GLY A O 1
ATOM 1664 N N . ILE A 1 230 ? 6.781 24.965 12.255 1.00 6.63 230 ILE A N 1
ATOM 1665 C CA . ILE A 1 230 ? 6.050 24.596 13.447 1.00 6.55 230 ILE A CA 1
ATOM 1666 C C . ILE A 1 230 ? 6.342 25.706 14.430 1.00 6.34 230 ILE A C 1
ATOM 1667 O O . ILE A 1 230 ? 7.494 25.953 14.759 1.00 6.54 230 ILE A O 1
ATOM 1672 N N . GLN A 1 231 ? 5.322 26.398 14.910 1.00 5.73 231 GLN A N 1
ATOM 1673 C CA . GLN A 1 231 ? 5.595 27.556 15.750 1.00 6.56 231 GLN A CA 1
ATOM 1674 C C . GLN A 1 231 ? 6.289 27.185 17.058 1.00 6.74 231 GLN A C 1
ATOM 1675 O O . GLN A 1 231 ? 7.248 27.817 17.442 1.00 6.48 231 GLN A O 1
ATOM 1681 N N . GLY A 1 232 ? 5.817 26.142 17.734 1.00 8.33 232 GLY A N 1
ATOM 1682 C CA . GLY A 1 232 ? 6.479 25.734 18.967 1.00 7.45 232 GLY A CA 1
ATOM 1683 C C . GLY A 1 232 ? 6.203 26.628 20.169 1.00 7.49 232 GLY A C 1
ATOM 1684 O O . GLY A 1 232 ? 7.075 26.849 20.992 1.00 7.19 232 GLY A O 1
ATOM 1685 N N . HIS A 1 233 ? 4.962 27.114 20.268 1.00 7.71 233 HIS A N 1
ATOM 1686 C CA . HIS A 1 233 ? 4.498 27.758 21.489 1.00 7.29 233 HIS A CA 1
ATOM 1687 C C . HIS A 1 233 ? 4.085 26.625 22.408 1.00 8.46 233 HIS A C 1
ATOM 1688 O O . HIS A 1 233 ? 2.958 26.115 22.345 1.00 9.56 233 HIS A O 1
ATOM 1695 N N . LEU A 1 234 ? 5.042 26.220 23.237 1.00 8.24 234 LEU A N 1
ATOM 1696 C CA . LEU A 1 234 ? 4.895 25.045 24.096 1.00 8.65 234 LEU A CA 1
ATOM 1697 C C . LEU A 1 234 ? 4.525 25.426 25.498 1.00 7.38 234 LEU A C 1
ATOM 1698 O O . LEU A 1 234 ? 4.779 26.540 25.948 1.00 6.72 234 LEU A O 1
ATOM 1703 N N . GLY A 1 235 ? 3.911 24.472 26.180 1.00 7.69 235 GLY A N 1
ATOM 1704 C CA . GLY A 1 235 ? 3.672 24.535 27.612 1.00 8.19 235 GLY A CA 1
ATOM 1705 C C . GLY A 1 235 ? 4.840 23.891 28.331 1.00 9.15 235 GLY A C 1
ATOM 1706 O O . GLY A 1 235 ? 5.614 23.128 27.762 1.00 8.61 235 GLY A O 1
ATOM 1707 N N . ILE A 1 236 ? 4.969 24.193 29.619 1.00 11.04 236 ILE A N 1
ATOM 1708 C CA . ILE A 1 236 ? 6.026 23.614 30.411 1.00 11.62 236 ILE A CA 1
ATOM 1709 C C . ILE A 1 236 ? 5.913 22.095 30.473 1.00 12.72 236 ILE A C 1
ATOM 1710 O O . ILE A 1 236 ? 6.932 21.438 30.573 1.00 12.02 236 ILE A O 1
ATOM 1715 N N . ASP A 1 237 ? 4.686 21.569 30.388 1.00 13.89 237 ASP A N 1
ATOM 1716 C CA . ASP A 1 237 ? 4.456 20.124 30.393 1.00 15.67 237 ASP A CA 1
ATOM 1717 C C . ASP A 1 237 ? 4.078 19.5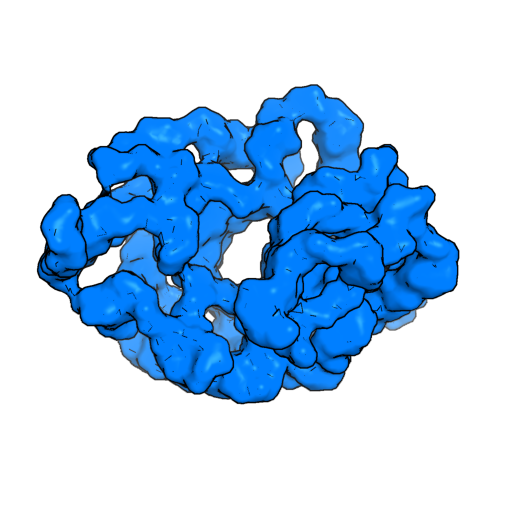65 29.028 1.00 15.40 237 ASP A C 1
ATOM 1718 O O . ASP A 1 237 ? 4.646 18.565 28.585 1.00 18.75 237 ASP A O 1
ATOM 1723 N N . THR A 1 238 ? 3.145 20.212 28.336 1.00 14.02 238 THR A N 1
ATOM 1724 C CA . THR A 1 238 ? 2.552 19.668 27.124 1.00 14.07 238 THR A CA 1
ATOM 1725 C C . THR A 1 238 ? 2.851 20.603 25.966 1.00 12.32 238 THR A C 1
ATOM 1726 O O . THR A 1 238 ? 3.060 21.801 26.180 1.00 11.72 238 THR A O 1
ATOM 1730 N N . PRO A 1 239 ? 2.879 20.092 24.741 1.00 11.00 239 PRO A N 1
ATOM 1731 C CA . PRO A 1 239 ? 2.726 18.694 24.385 1.00 11.32 239 PRO A CA 1
ATOM 1732 C C . PRO A 1 239 ? 3.962 17.857 24.643 1.00 10.62 239 PRO A C 1
ATOM 1733 O O . PRO A 1 239 ? 5.064 18.386 24.782 1.00 10.21 239 PRO A O 1
ATOM 1737 N N . PRO A 1 240 ? 3.814 16.540 24.688 1.00 11.36 240 PRO A N 1
ATOM 1738 C CA . PRO A 1 240 ? 4.979 15.700 24.873 1.00 11.51 240 PRO A CA 1
ATOM 1739 C C . PRO A 1 240 ? 5.911 15.645 23.669 1.00 10.39 240 PRO A C 1
ATOM 1740 O O . PRO A 1 240 ? 5.486 15.806 22.514 1.00 10.66 240 PRO A O 1
ATOM 1744 N N . ILE A 1 241 ? 7.175 15.355 23.968 1.00 10.09 241 ILE A N 1
ATOM 1745 C CA . ILE A 1 241 ? 8.204 15.195 22.940 1.00 10.59 241 ILE A CA 1
ATOM 1746 C C . ILE A 1 241 ? 7.731 14.234 21.859 1.00 10.65 241 ILE A C 1
ATOM 1747 O O . ILE A 1 241 ? 7.959 14.488 20.689 1.00 9.90 241 ILE A O 1
ATOM 1752 N N . ALA A 1 242 ? 7.060 13.135 22.224 1.00 10.79 242 ALA A N 1
ATOM 1753 C CA . ALA A 1 242 ? 6.675 12.162 21.212 1.00 11.34 242 ALA A CA 1
ATOM 1754 C C . ALA A 1 242 ? 5.728 12.725 20.179 1.00 10.42 242 ALA A C 1
ATOM 1755 O O . ALA A 1 242 ? 5.757 12.277 19.046 1.00 10.71 242 ALA A O 1
ATOM 1757 N N . GLU A 1 243 ? 4.849 13.659 20.544 1.00 11.68 243 GLU A N 1
ATOM 1758 C CA . GLU A 1 243 ? 3.923 14.235 19.546 1.00 13.01 243 GLU A CA 1
ATOM 1759 C C . GLU A 1 243 ? 4.713 15.153 18.625 1.00 11.37 243 GLU A C 1
ATOM 1760 O O . GLU A 1 243 ? 4.511 15.137 17.404 1.00 11.48 243 GLU A O 1
ATOM 1770 N N . ILE A 1 244 ? 5.618 15.939 19.197 1.00 9.75 244 ILE A N 1
ATOM 1771 C CA . ILE A 1 244 ? 6.409 16.866 18.376 1.00 9.95 244 ILE A CA 1
ATOM 1772 C C . ILE A 1 244 ? 7.215 16.057 17.353 1.00 9.57 244 ILE A C 1
ATOM 1773 O O . ILE A 1 244 ? 7.345 16.445 16.206 1.00 10.62 244 ILE A O 1
ATOM 1778 N N . GLU A 1 245 ? 7.771 14.938 17.812 1.00 9.58 245 GLU A N 1
ATOM 1779 C CA . GLU A 1 245 ? 8.576 14.065 16.959 1.00 9.50 245 GLU A CA 1
ATOM 1780 C C . GLU A 1 245 ? 7.743 13.574 15.778 1.00 9.30 245 GLU A C 1
ATOM 1781 O O . GLU A 1 245 ? 8.189 13.583 14.637 1.00 9.28 245 GLU A O 1
ATOM 1787 N N . LYS A 1 246 ? 6.511 13.127 16.022 1.00 9.84 246 LYS A N 1
ATOM 1788 C CA . LYS A 1 246 ? 5.664 12.682 14.912 1.00 10.88 246 LYS A CA 1
ATOM 1789 C C . LYS A 1 246 ? 5.493 13.781 13.864 1.00 10.66 246 LYS A C 1
ATOM 1790 O O . LYS A 1 246 ? 5.443 13.513 12.670 1.00 9.90 246 LYS A O 1
ATOM 1796 N N . SER A 1 247 ? 5.392 15.023 14.302 1.00 9.63 247 SER A N 1
ATOM 1797 C CA . SER A 1 247 ? 5.185 16.118 13.359 1.00 9.69 247 SER A CA 1
ATOM 1798 C C . SER A 1 247 ? 6.436 16.395 12.553 1.00 9.13 247 SER A C 1
ATOM 1799 O O . SER A 1 247 ? 6.355 16.661 11.347 1.00 9.66 247 SER A O 1
ATOM 1802 N N . ILE A 1 248 ? 7.597 16.360 13.213 1.00 8.73 248 ILE A N 1
ATOM 1803 C CA . ILE A 1 248 ? 8.857 16.590 12.488 1.00 9.14 248 ILE A CA 1
ATOM 1804 C C . ILE A 1 248 ? 8.931 15.566 11.356 1.00 9.69 248 ILE A C 1
ATOM 1805 O O . ILE A 1 248 ? 9.199 15.872 10.189 1.00 9.94 248 ILE A O 1
ATOM 1810 N N . ILE A 1 249 ? 8.647 14.314 11.701 1.00 10.18 249 ILE A N 1
ATOM 1811 C CA . ILE A 1 249 ? 8.803 13.238 10.747 1.00 10.68 249 ILE A CA 1
ATOM 1812 C C . ILE A 1 249 ? 7.758 13.338 9.627 1.00 10.56 249 ILE A C 1
ATOM 1813 O O . ILE A 1 249 ? 8.084 13.187 8.453 1.00 10.69 249 ILE A O 1
ATOM 1818 N N . ALA A 1 250 ? 6.507 13.627 9.972 1.00 10.05 250 ALA A N 1
ATOM 1819 C CA . ALA A 1 250 ? 5.453 13.732 8.977 1.00 10.47 250 ALA A CA 1
ATOM 1820 C C . ALA A 1 250 ? 5.673 14.869 7.974 1.00 10.34 250 ALA A C 1
ATOM 1821 O O . ALA A 1 250 ? 5.446 14.716 6.767 1.00 10.99 250 ALA A O 1
ATOM 1823 N N . PHE A 1 251 ? 6.074 16.036 8.478 1.00 10.03 251 PHE A N 1
ATOM 1824 C CA . PHE A 1 251 ? 6.254 17.167 7.572 1.00 9.89 251 PHE A CA 1
ATOM 1825 C C . PHE A 1 251 ? 7.495 16.999 6.721 1.00 9.96 251 PHE A C 1
ATOM 1826 O O . PHE A 1 251 ? 7.507 17.367 5.544 1.00 11.18 251 PHE A O 1
ATOM 1834 N N . ALA A 1 252 ? 8.543 16.381 7.241 1.00 10.63 252 ALA A N 1
ATOM 1835 C CA . ALA A 1 252 ? 9.704 16.111 6.419 1.00 10.60 252 ALA A CA 1
ATOM 1836 C C . ALA A 1 252 ? 9.379 15.163 5.275 1.00 11.44 252 ALA A C 1
ATOM 1837 O O . ALA A 1 252 ? 9.948 15.258 4.202 1.00 12.34 252 ALA A O 1
ATOM 1839 N N . LYS A 1 253 ? 8.459 14.235 5.511 1.00 12.38 253 LYS A N 1
ATOM 1840 C CA . LYS A 1 253 ? 8.030 13.287 4.468 1.00 14.27 253 LYS A CA 1
ATOM 1841 C C . LYS A 1 253 ? 7.348 13.954 3.288 1.00 14.35 253 LYS A C 1
ATOM 1842 O O . LYS A 1 253 ? 7.287 13.360 2.204 1.00 16.23 253 LYS A O 1
ATOM 1848 N N . LEU A 1 254 ? 6.846 15.179 3.482 1.00 13.61 254 LEU A N 1
ATOM 1849 C CA . LEU A 1 254 ? 6.271 15.972 2.389 1.00 14.48 254 LEU A CA 1
ATOM 1850 C C . LEU A 1 254 ? 7.316 16.598 1.505 1.00 13.79 254 LEU A C 1
ATOM 1851 O O . LEU A 1 254 ? 6.958 17.371 0.605 1.00 14.87 254 LEU A O 1
ATOM 1856 N N . GLY A 1 255 ? 8.594 16.342 1.797 1.00 12.37 255 GLY A N 1
ATOM 1857 C CA . GLY A 1 255 ? 9.726 16.895 1.057 1.00 11.46 255 GLY A CA 1
ATOM 1858 C C . GLY A 1 255 ? 9.966 18.358 1.365 1.00 11.38 255 GLY A C 1
ATOM 1859 O O . GLY A 1 255 ? 10.425 19.136 0.508 1.00 13.78 255 GLY A O 1
ATOM 1860 N N . LEU A 1 256 ? 9.638 18.708 2.608 1.00 10.97 256 LEU A N 1
ATOM 1861 C CA . LEU A 1 256 ? 9.776 20.078 3.093 1.00 10.26 256 LEU A CA 1
ATOM 1862 C C . LEU A 1 256 ? 10.799 20.148 4.201 1.00 9.85 256 LEU A C 1
ATOM 1863 O O . LEU A 1 256 ? 10.896 19.236 5.016 1.00 10.25 256 LEU A O 1
ATOM 1868 N N . ARG A 1 257 ? 11.556 21.236 4.232 1.00 8.49 257 ARG A N 1
ATOM 1869 C CA . ARG A 1 257 ? 12.425 21.529 5.361 1.00 8.12 257 ARG A CA 1
ATOM 1870 C C . ARG A 1 257 ? 11.565 21.964 6.520 1.00 7.32 257 ARG A C 1
ATOM 1871 O O . ARG A 1 257 ? 10.642 22.749 6.363 1.00 8.02 257 ARG A O 1
ATOM 1879 N N . VAL A 1 258 ? 11.884 21.465 7.703 1.00 6.76 258 VAL A N 1
ATOM 1880 C CA . VAL A 1 258 ? 11.161 21.800 8.927 1.00 6.82 258 VAL A CA 1
ATOM 1881 C C . VAL A 1 258 ? 11.880 22.901 9.690 1.00 6.10 258 VAL A C 1
ATOM 1882 O O . VAL A 1 258 ? 13.110 22.857 9.875 1.00 6.70 258 VAL A O 1
ATOM 1886 N N . HIS A 1 259 ? 11.121 23.917 10.090 1.00 6.38 259 HIS A N 1
ATOM 1887 C CA . HIS A 1 259 ? 11.642 25.001 10.900 1.00 5.57 259 HIS A CA 1
ATOM 1888 C C . HIS A 1 259 ? 10.804 25.058 12.173 1.00 5.99 259 HIS A C 1
ATOM 1889 O O . HIS A 1 259 ? 9.577 24.913 12.098 1.00 6.39 259 HIS A O 1
ATOM 1896 N N . PHE A 1 260 ? 11.439 25.331 13.314 1.00 5.93 260 PHE A N 1
ATOM 1897 C CA . PHE A 1 260 ? 10.709 25.700 14.543 1.00 6.39 260 PHE A CA 1
ATOM 1898 C C . PHE A 1 260 ? 10.833 27.211 14.632 1.00 6.31 260 PHE A C 1
ATOM 1899 O O . PHE A 1 260 ? 11.952 27.711 14.604 1.00 6.64 260 PHE A O 1
ATOM 1907 N N . THR A 1 261 ? 9.709 27.917 14.617 1.00 6.00 261 THR A N 1
ATOM 1908 C CA . THR A 1 261 ? 9.724 29.319 14.223 1.00 5.83 261 THR A CA 1
ATOM 1909 C C . THR A 1 261 ? 9.477 30.322 15.304 1.00 5.65 261 THR A C 1
ATOM 1910 O O . THR A 1 261 ? 9.797 31.473 15.118 1.00 5.14 261 THR A O 1
ATOM 1914 N N . SER A 1 262 ? 8.827 29.882 16.389 1.00 5.15 262 SER A N 1
ATOM 1915 C CA . SER A 1 262 ? 8.288 30.800 17.365 1.00 6.00 262 SER A CA 1
ATOM 1916 C C . SER A 1 262 ? 8.392 30.214 18.755 1.00 5.80 262 SER A C 1
ATOM 1917 O O . SER A 1 262 ? 7.449 30.310 19.511 1.00 6.51 262 SER A O 1
ATOM 1920 N N . LEU A 1 263 ? 9.544 29.641 19.096 1.00 5.46 263 LEU A N 1
ATOM 1921 C CA . LEU A 1 263 ? 9.682 28.848 20.313 1.00 5.44 263 LEU A CA 1
ATOM 1922 C C . LEU A 1 263 ? 9.547 29.698 21.552 1.00 6.16 263 LEU A C 1
ATOM 1923 O O . LEU A 1 263 ? 10.136 30.749 21.658 1.00 5.57 263 LEU A O 1
ATOM 1928 N N . ASP A 1 264 ? 8.780 29.183 22.499 1.00 5.88 264 ASP A N 1
ATOM 1929 C CA . ASP A 1 264 ? 8.764 29.698 23.840 1.00 6.65 264 ASP A CA 1
ATOM 1930 C C . ASP A 1 264 ? 8.094 28.629 24.708 1.00 5.88 264 ASP A C 1
ATOM 1931 O O . ASP A 1 264 ? 7.452 27.713 24.199 1.00 5.97 264 ASP A O 1
ATOM 1936 N N . VAL A 1 265 ? 8.283 28.731 26.023 1.00 6.91 265 VAL A N 1
ATOM 1937 C CA . VAL A 1 265 ? 7.685 27.778 26.981 1.00 6.98 265 VAL A CA 1
ATOM 1938 C C . VAL A 1 265 ? 6.916 28.558 28.031 1.00 6.76 265 VAL A C 1
ATOM 1939 O O . VAL A 1 265 ? 7.492 29.263 28.799 1.00 8.28 265 VAL A O 1
ATOM 1943 N N . ASP A 1 266 ? 5.605 28.375 28.053 1.00 7.96 266 ASP A N 1
ATOM 1944 C CA . ASP A 1 266 ? 4.718 29.072 28.969 1.00 8.26 266 ASP A CA 1
ATOM 1945 C C . ASP A 1 266 ? 4.769 28.341 30.311 1.00 8.32 266 ASP A C 1
ATOM 1946 O O . ASP A 1 266 ? 4.342 27.179 30.394 1.00 8.86 266 ASP A O 1
ATOM 1951 N N . VAL A 1 267 ? 5.263 29.026 31.350 1.00 7.67 267 VAL A N 1
ATOM 1952 C CA . VAL A 1 267 ? 5.408 28.409 32.675 1.00 7.96 267 VAL A CA 1
ATOM 1953 C C . VAL A 1 267 ? 4.254 28.785 33.629 1.00 8.57 267 VAL A C 1
ATOM 1954 O O . VAL A 1 267 ? 4.318 28.402 34.812 1.00 10.63 267 VAL A O 1
ATOM 1958 N N . LEU A 1 268 ? 3.224 29.478 33.139 1.00 9.13 268 LEU A N 1
ATOM 1959 C CA . LEU A 1 268 ? 2.162 30.025 34.036 1.00 9.36 268 LEU A CA 1
ATOM 1960 C C . LEU A 1 268 ? 0.907 29.197 33.952 1.00 10.93 268 LEU A C 1
ATOM 1961 O O . LEU A 1 268 ? 0.687 28.509 32.959 1.00 10.25 268 LEU A O 1
ATOM 1966 N N . PRO A 1 269 ? 0.085 29.223 35.009 1.00 12.78 269 PRO A N 1
ATOM 1967 C CA . PRO A 1 269 ? -1.167 28.476 35.008 1.00 13.59 269 PRO A CA 1
ATOM 1968 C C . PRO A 1 269 ? -1.961 28.655 33.733 1.00 14.80 269 PRO A C 1
ATOM 1969 O O . PRO A 1 269 ? -2.156 29.780 33.285 1.00 14.19 269 PRO A O 1
ATOM 1973 N N . SER A 1 270 ? -2.398 27.539 33.167 1.00 16.94 270 SER A N 1
ATOM 1974 C CA . SER A 1 270 ? -3.004 27.517 31.844 1.00 18.98 270 SER A CA 1
ATOM 1975 C C . SER A 1 270 ? -4.485 27.767 31.919 1.00 20.71 270 SER A C 1
ATOM 1976 O O . SER A 1 270 ? -5.153 27.300 32.845 1.00 20.14 270 SER A O 1
ATOM 1979 N N . VAL A 1 271 ? -4.993 28.494 30.935 1.00 22.33 271 VAL A N 1
ATOM 1980 C CA . VAL A 1 271 ? -6.423 28.688 30.797 1.00 24.81 271 VAL A CA 1
ATOM 1981 C C . VAL A 1 271 ? -7.001 27.892 29.627 1.00 26.22 271 VAL A C 1
ATOM 1982 O O . VAL A 1 271 ? -8.196 27.959 29.365 1.00 27.04 271 VAL A O 1
ATOM 1986 N N . TRP A 1 272 ? -6.171 27.078 28.982 1.00 28.12 272 TRP A N 1
ATOM 1987 C CA . TRP A 1 272 ? -6.575 26.375 27.757 1.00 29.49 272 TRP A CA 1
ATOM 1988 C C . TRP A 1 272 ? -7.456 25.150 27.999 1.00 30.84 272 TRP A C 1
ATOM 1989 O O . TRP A 1 272 ? -7.984 24.569 27.035 1.00 31.60 272 TRP A O 1
ATOM 2000 N N . GLU A 1 273 ? -7.615 24.743 29.257 1.00 31.81 273 GLU A N 1
ATOM 2001 C CA . GLU A 1 273 ? -8.292 23.472 29.577 1.00 32.21 273 GLU A CA 1
ATOM 2002 C C . GLU A 1 273 ? -9.065 23.555 30.883 1.00 32.83 273 GLU A C 1
ATOM 2003 O O . GLU A 1 273 ? -9.841 24.484 31.089 1.00 33.61 273 GLU A O 1
ATOM 2004 N N . GLU A 1 278 ? -14.914 29.961 34.169 1.00 43.30 278 GLU A N 1
ATOM 2005 C CA . GLU A 1 278 ? -15.465 29.367 32.956 1.00 42.97 278 GLU A CA 1
ATOM 2006 C C . GLU A 1 278 ? -14.877 30.025 31.692 1.00 42.96 278 GLU A C 1
ATOM 2007 O O . GLU A 1 278 ? -14.030 30.934 31.772 1.00 43.04 278 GLU A O 1
ATOM 2009 N N . VAL A 1 279 ? -15.318 29.544 30.536 1.00 42.76 279 VAL A N 1
ATOM 2010 C CA . VAL A 1 279 ? -14.683 29.834 29.245 1.00 42.99 279 VAL A CA 1
ATOM 2011 C C . VAL A 1 279 ? -14.588 31.326 28.880 1.00 42.54 279 VAL A C 1
ATOM 2012 O O . VAL A 1 279 ? -13.780 31.707 28.031 1.00 43.03 279 VAL A O 1
ATOM 2016 N N . SER A 1 280 ? -15.419 32.164 29.497 1.00 41.99 280 SER A N 1
ATOM 2017 C CA . SER A 1 280 ? -15.480 33.579 29.128 1.00 41.28 280 SER A CA 1
ATOM 2018 C C . SER A 1 280 ? -14.838 34.512 30.141 1.00 40.21 280 SER A C 1
ATOM 2019 O O . SER A 1 280 ? -14.668 35.693 29.848 1.00 40.39 280 SER A O 1
ATOM 2022 N N . THR A 1 281 ? -14.516 34.010 31.332 1.00 38.29 281 THR A N 1
ATOM 2023 C CA . THR A 1 281 ? -13.713 34.783 32.272 1.00 37.09 281 THR A CA 1
ATOM 2024 C C . THR A 1 281 ? -12.301 34.230 32.353 1.00 35.46 281 THR A C 1
ATOM 2025 O O . THR A 1 281 ? -11.462 34.803 33.038 1.00 34.66 281 THR A O 1
ATOM 2028 N N . ARG A 1 282 ? -12.027 33.133 31.645 1.00 33.33 282 ARG A N 1
ATOM 2029 C CA . ARG A 1 282 ? -10.711 32.501 31.735 1.00 32.48 282 ARG A CA 1
ATOM 2030 C C . ARG A 1 282 ? -9.577 33.419 31.261 1.00 30.03 282 ARG A C 1
ATOM 2031 O O . ARG A 1 282 ? -8.428 33.169 31.581 1.00 30.12 282 ARG A O 1
ATOM 2038 N N . PHE A 1 283 ? -9.887 34.452 30.486 1.00 27.44 283 PHE A N 1
ATOM 2039 C CA . PHE A 1 283 ? -8.856 35.379 30.020 1.00 25.87 283 PHE A CA 1
ATOM 2040 C C . PHE A 1 283 ? -8.715 36.630 30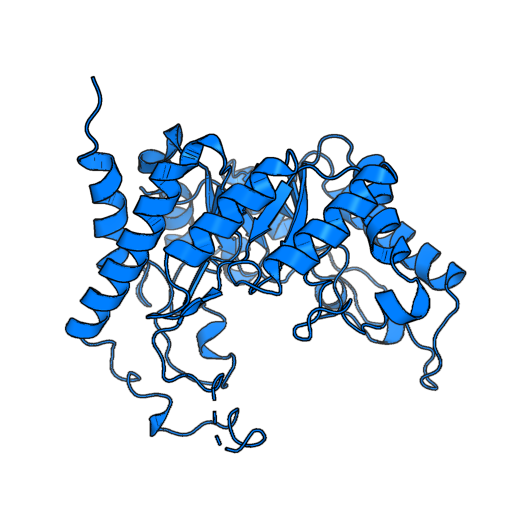.884 1.00 24.42 283 PHE A C 1
ATOM 2041 O O . PHE A 1 283 ? -7.918 37.510 30.562 1.00 24.67 283 PHE A O 1
ATOM 2049 N N . GLU A 1 284 ? -9.475 36.709 31.972 1.00 23.24 284 GLU A N 1
ATOM 2050 C CA . GLU A 1 284 ? -9.372 37.868 32.844 1.00 23.14 284 GLU A CA 1
ATOM 2051 C C . GLU A 1 284 ? -8.191 37.683 33.788 1.00 21.40 284 GLU A C 1
ATOM 2052 O O . GLU A 1 284 ? -7.833 36.563 34.174 1.00 20.41 284 GLU A O 1
ATOM 2058 N N . TYR A 1 285 ? -7.567 38.792 34.154 1.00 18.58 285 TYR A N 1
ATOM 2059 C CA . TYR A 1 285 ? -6.509 38.733 35.131 1.00 18.09 285 TYR A CA 1
ATOM 2060 C C . TYR A 1 285 ? -7.020 38.322 36.512 1.00 19.76 285 TYR A C 1
ATOM 2061 O O . TYR A 1 285 ? -8.001 38.887 37.017 1.00 18.85 285 TYR A O 1
ATOM 2070 N N . LYS A 1 286 ? -6.401 37.289 37.077 1.00 20.88 286 LYS A N 1
ATOM 2071 C CA . LYS A 1 286 ? -6.597 36.899 38.480 1.00 23.79 286 LYS A CA 1
ATOM 2072 C C . LYS A 1 286 ? -5.224 36.625 39.096 1.00 23.69 286 LYS A C 1
ATOM 2073 O O . LYS A 1 286 ? -4.360 36.036 38.445 1.00 21.90 286 LYS A O 1
ATOM 2079 N N . PRO A 1 287 ? -4.993 37.083 40.321 1.00 24.05 287 PRO A N 1
ATOM 2080 C CA . PRO A 1 287 ? -3.673 36.929 40.951 1.00 23.67 287 PRO A CA 1
ATOM 2081 C C . PRO A 1 287 ? -3.173 35.491 41.042 1.00 23.18 287 PRO A C 1
ATOM 2082 O O . PRO A 1 287 ? -1.984 35.240 40.819 1.00 21.96 287 PRO A O 1
ATOM 2086 N N . GLU A 1 288 ? -4.072 34.552 41.315 1.00 22.92 288 GLU A N 1
ATOM 2087 C CA . GLU A 1 288 ? -3.722 33.122 41.357 1.00 23.27 288 GLU A CA 1
ATOM 2088 C C . GLU A 1 288 ? -3.214 32.565 40.034 1.00 22.01 288 GLU A C 1
ATOM 2089 O O . GLU A 1 288 ? -2.542 31.524 40.003 1.00 22.07 288 GLU A O 1
ATOM 2095 N N . ARG A 1 289 ? -3.531 33.238 38.935 1.00 19.70 289 ARG A N 1
ATOM 2096 C CA . ARG A 1 289 ? -3.049 32.801 37.619 1.00 19.33 289 ARG A CA 1
ATOM 2097 C C . ARG A 1 289 ? -1.739 33.458 37.265 1.00 16.30 289 ARG A C 1
ATOM 2098 O O . ARG A 1 289 ? -1.218 33.196 36.196 1.00 15.70 289 ARG A O 1
ATOM 2110 N N . ASP A 1 290 ? -1.216 34.294 38.164 1.00 13.14 290 ASP A N 1
ATOM 2111 C CA . ASP A 1 290 ? 0.031 35.041 37.974 1.00 12.28 290 ASP A CA 1
ATOM 2112 C C . ASP A 1 290 ? 0.927 34.894 39.230 1.00 11.90 290 ASP A C 1
ATOM 2113 O O . ASP A 1 290 ? 1.180 35.871 39.941 1.00 12.07 290 ASP A O 1
ATOM 2118 N N . PRO A 1 291 ? 1.403 33.676 39.477 1.00 11.38 291 PRO A N 1
ATOM 2119 C CA . PRO A 1 291 ? 1.997 33.365 40.780 1.00 10.95 291 PRO A CA 1
ATOM 2120 C C . PRO A 1 291 ? 3.478 33.715 40.979 1.00 10.78 291 PRO A C 1
ATOM 2121 O O . PRO A 1 291 ? 4.008 33.559 42.102 1.00 11.06 291 PRO A O 1
ATOM 2125 N N . TYR A 1 292 ? 4.153 34.163 39.936 1.00 9.86 292 TYR A N 1
ATOM 2126 C CA . TYR A 1 292 ? 5.583 34.412 39.977 1.00 8.97 292 TYR A CA 1
ATOM 2127 C C . TYR A 1 292 ? 5.964 35.868 39.723 1.00 9.29 292 TYR A C 1
ATOM 2128 O O . TYR A 1 292 ? 7.011 36.169 39.184 1.00 9.00 292 TYR A O 1
ATOM 2137 N N . THR A 1 293 ? 5.160 36.826 40.176 1.00 10.22 293 THR A N 1
ATOM 2138 C CA . THR A 1 293 ? 5.526 38.229 39.984 1.00 10.60 293 THR A CA 1
ATOM 2139 C C . THR A 1 293 ? 6.820 38.626 40.708 1.00 10.68 293 THR A C 1
ATOM 2140 O O . THR A 1 293 ? 7.503 39.551 40.314 1.00 11.72 293 THR A O 1
ATOM 2144 N N . LYS A 1 294 ? 7.164 37.893 41.763 1.00 10.35 294 LYS A N 1
ATOM 2145 C CA . LYS A 1 294 ? 8.365 38.249 42.528 1.00 10.53 294 LYS A CA 1
ATOM 2146 C C . LYS A 1 294 ? 9.627 37.570 42.042 1.00 10.22 294 LYS A C 1
ATOM 2147 O O . LYS A 1 294 ? 10.723 37.865 42.522 1.00 10.08 294 LYS A O 1
ATOM 2153 N N . GLY A 1 295 ? 9.472 36.681 41.063 1.00 8.48 295 GLY A N 1
ATOM 2154 C CA . GLY A 1 295 ? 10.589 35.891 40.530 1.00 8.73 295 GLY A CA 1
ATOM 2155 C C . GLY A 1 295 ? 10.155 34.455 40.272 1.00 8.35 295 GLY A C 1
ATOM 2156 O O . GLY A 1 295 ? 9.164 33.955 40.848 1.00 9.83 295 GLY A O 1
ATOM 2157 N N . LEU A 1 296 ? 10.880 33.778 39.370 1.00 8.40 296 LEU A N 1
ATOM 2158 C CA . LEU A 1 296 ? 10.602 32.371 39.106 1.00 8.72 296 LEU A CA 1
ATOM 2159 C C . LEU A 1 296 ? 11.487 31.563 40.054 1.00 8.19 296 LEU A C 1
ATOM 2160 O O . LEU A 1 296 ? 12.715 31.682 39.998 1.00 8.34 296 LEU A O 1
ATOM 2165 N N . PRO A 1 297 ? 10.898 30.740 40.908 1.00 8.23 297 PRO A N 1
ATOM 2166 C CA . PRO A 1 297 ? 11.726 29.999 41.866 1.00 9.29 297 PRO A CA 1
ATOM 2167 C C . PRO A 1 297 ? 12.629 29.001 41.195 1.00 10.27 297 PRO A C 1
ATOM 2168 O O . PRO A 1 297 ? 12.306 28.502 40.132 1.00 9.50 297 PRO A O 1
ATOM 2172 N N . GLN A 1 298 ? 13.758 28.696 41.825 1.00 9.87 298 GLN A N 1
ATOM 2173 C CA . GLN A 1 298 ? 14.733 27.793 41.256 1.00 10.06 298 GLN A CA 1
ATOM 2174 C C . GLN A 1 298 ? 14.134 26.464 40.818 1.00 10.38 298 GLN A C 1
ATOM 2175 O O . GLN A 1 298 ? 14.557 25.934 39.777 1.00 10.96 298 GLN A O 1
ATOM 2181 N N . GLU A 1 299 ? 13.188 25.918 41.570 1.00 10.96 299 GLU A N 1
ATOM 2182 C CA . GLU A 1 299 ? 12.606 24.629 41.188 1.00 12.39 299 GLU A CA 1
ATOM 2183 C C . GLU A 1 299 ? 11.927 24.754 39.817 1.00 12.20 299 GLU A C 1
ATOM 2184 O O . GLU A 1 299 ? 12.015 23.831 39.002 1.00 12.01 299 GLU A O 1
ATOM 2190 N N . MET A 1 300 ? 11.281 25.887 39.542 1.00 10.68 300 MET A N 1
ATOM 2191 C CA . MET A 1 300 ? 10.697 26.095 38.211 1.00 10.26 300 MET A CA 1
ATOM 2192 C C . MET A 1 300 ? 11.716 26.408 37.154 1.00 9.56 300 MET A C 1
ATOM 2193 O O . MET A 1 300 ? 11.556 25.997 36.002 1.00 8.84 300 MET A O 1
ATOM 2198 N N . GLN A 1 301 ? 12.790 27.077 37.525 1.00 8.67 301 GLN A N 1
ATOM 2199 C CA . GLN A 1 301 ? 13.919 27.259 36.614 1.00 9.41 301 GLN A CA 1
ATOM 2200 C C . GLN A 1 301 ? 14.425 25.904 36.174 1.00 9.39 301 GLN A C 1
ATOM 2201 O O . GLN A 1 301 ? 14.758 25.719 35.006 1.00 9.25 301 GLN A O 1
ATOM 2211 N N . ASP A 1 302 ? 14.542 24.966 37.112 1.00 10.49 302 ASP A N 1
ATOM 2212 C CA . ASP A 1 302 ? 15.002 23.617 36.772 1.00 10.61 302 ASP A CA 1
ATOM 2213 C C . ASP A 1 302 ? 14.045 22.916 35.813 1.00 10.27 302 ASP A C 1
ATOM 2214 O O . ASP A 1 302 ? 14.473 22.291 34.832 1.00 9.46 302 ASP A O 1
ATOM 2219 N N . LYS A 1 303 ? 12.758 23.012 36.086 1.00 10.02 303 LYS A N 1
ATOM 2220 C CA . LYS A 1 303 ? 11.755 22.369 35.227 1.00 9.69 303 LYS A CA 1
ATOM 2221 C C . LYS A 1 303 ? 11.831 22.951 33.825 1.00 9.26 303 LYS A C 1
ATOM 2222 O O . LYS A 1 303 ? 11.713 22.220 32.838 1.00 8.58 303 LYS A O 1
ATOM 2228 N N . LEU A 1 304 ? 11.956 24.257 33.756 1.00 7.33 304 LEU A N 1
ATOM 2229 C CA . LEU A 1 304 ? 12.029 24.975 32.464 1.00 7.00 304 LEU A CA 1
ATOM 2230 C C . LEU A 1 304 ? 13.277 24.540 31.725 1.00 7.18 304 LEU A C 1
ATOM 2231 O O . LEU A 1 304 ? 13.222 24.270 30.490 1.00 6.66 304 LEU A O 1
ATOM 2236 N N . ALA A 1 305 ? 14.395 24.399 32.438 1.00 6.80 305 ALA A N 1
ATOM 2237 C CA . ALA A 1 305 ? 15.652 23.985 31.812 1.00 7.27 305 ALA A CA 1
ATOM 2238 C C . ALA A 1 305 ? 15.536 22.557 31.261 1.00 8.66 305 ALA A C 1
ATOM 2239 O O . ALA A 1 305 ? 16.032 22.256 30.173 1.00 9.36 305 ALA A O 1
ATOM 2241 N N . LYS A 1 306 ? 14.874 21.680 32.014 1.00 8.78 306 LYS A N 1
ATOM 2242 C CA . LYS A 1 306 ? 14.731 20.308 31.583 1.00 9.06 306 LYS A CA 1
ATOM 2243 C C . LYS A 1 306 ? 13.821 20.216 30.369 1.00 8.39 306 LYS A C 1
ATOM 2244 O O . LYS A 1 306 ? 14.071 19.429 29.444 1.00 8.51 306 LYS A O 1
ATOM 2250 N N . ARG A 1 307 ? 12.763 21.019 30.359 1.00 8.88 307 ARG A N 1
ATOM 2251 C CA . ARG A 1 307 ? 11.863 21.051 29.237 1.00 7.99 307 ARG A CA 1
ATOM 2252 C C . ARG A 1 307 ? 12.581 21.485 27.944 1.00 7.07 307 ARG A C 1
ATOM 2253 O O . ARG A 1 307 ? 12.430 20.859 26.899 1.00 7.07 307 ARG A O 1
ATOM 2261 N N . TYR A 1 308 ? 13.348 22.585 28.008 1.00 7.62 308 TYR A N 1
ATOM 2262 C CA . TYR A 1 308 ? 14.109 23.024 26.834 1.00 7.42 308 TYR A CA 1
ATOM 2263 C C . TYR A 1 308 ? 15.153 21.980 26.445 1.00 7.98 308 TYR A C 1
ATOM 2264 O O . TYR A 1 308 ? 15.403 21.773 25.263 1.00 7.86 308 TYR A O 1
ATOM 2273 N N . GLU A 1 309 ? 15.794 21.351 27.439 1.00 8.17 309 GLU A N 1
ATOM 2274 C CA . GLU A 1 309 ? 16.771 20.316 27.123 1.00 8.24 309 GLU A CA 1
ATOM 2275 C C . GLU A 1 309 ? 16.134 19.150 26.378 1.00 8.52 309 GLU A C 1
ATOM 2276 O O . GLU A 1 309 ? 16.699 18.658 25.409 1.00 8.23 309 GLU A O 1
ATOM 2282 N N . ASP A 1 310 ? 14.974 18.700 26.842 1.00 8.84 310 ASP A N 1
ATOM 2283 C CA . ASP A 1 310 ? 14.248 17.611 26.176 1.00 9.42 310 ASP A CA 1
ATOM 2284 C C . ASP A 1 310 ? 13.985 18.007 24.724 1.00 9.23 310 ASP A C 1
ATOM 2285 O O . ASP A 1 310 ? 14.108 17.210 23.798 1.00 7.92 310 ASP A O 1
ATOM 2290 N N . LEU A 1 311 ? 13.544 19.244 24.535 1.00 8.96 311 LEU A N 1
ATOM 2291 C CA . LEU A 1 311 ? 13.180 19.699 23.204 1.00 8.72 311 LEU A CA 1
ATOM 2292 C C . LEU A 1 311 ? 14.391 19.713 22.301 1.00 8.01 311 LEU A C 1
ATOM 2293 O O . LEU A 1 311 ? 14.325 19.258 21.151 1.00 8.04 311 LEU A O 1
ATOM 2301 N N . PHE A 1 312 ? 15.481 20.277 22.763 1.00 8.43 312 PHE A N 1
ATOM 2302 C CA . PHE A 1 312 ? 16.663 20.378 21.911 1.00 8.09 312 PHE A CA 1
ATOM 2303 C C . PHE A 1 312 ? 17.345 19.034 21.684 1.00 8.91 312 PHE A C 1
ATOM 2304 O O . PHE A 1 312 ? 17.971 18.843 20.655 1.00 8.86 312 PHE A O 1
ATOM 2312 N N . LYS A 1 313 ? 17.163 18.092 22.598 1.00 8.93 313 LYS A N 1
ATOM 2313 C CA . LYS A 1 313 ? 17.638 16.737 22.322 1.00 9.84 313 LYS A CA 1
ATOM 2314 C C . LYS A 1 313 ? 16.938 16.167 21.111 1.00 9.20 313 LYS A C 1
ATOM 2315 O O . LYS A 1 313 ? 17.555 15.527 20.242 1.00 9.88 313 LYS A O 1
ATOM 2321 N N . LEU A 1 314 ? 15.622 16.366 21.066 1.00 9.61 314 LEU A N 1
ATOM 2322 C CA . LEU A 1 314 ? 14.797 15.953 19.932 1.00 9.59 314 LEU A CA 1
ATOM 2323 C C . LEU A 1 314 ? 15.261 16.613 18.641 1.00 9.89 314 LEU A C 1
ATOM 2324 O O . LEU A 1 314 ? 15.382 15.954 17.605 1.00 9.59 314 LEU A O 1
ATOM 2329 N N . PHE A 1 315 ? 15.539 17.909 18.719 1.00 7.78 315 PHE A N 1
ATOM 2330 C CA . PHE A 1 315 ? 15.916 18.654 17.530 1.00 8.15 315 PHE A CA 1
ATOM 2331 C C . PHE A 1 315 ? 17.244 18.148 17.027 1.00 7.90 315 PHE A C 1
ATOM 2332 O O . PHE A 1 315 ? 17.436 17.985 15.835 1.00 9.06 315 PHE A O 1
ATOM 2340 N N . ILE A 1 316 ? 18.162 17.877 17.940 1.00 8.46 316 ILE A N 1
ATOM 2341 C CA . ILE A 1 316 ? 19.448 17.366 17.543 1.00 8.09 316 ILE A CA 1
ATOM 2342 C C . ILE A 1 316 ? 19.261 16.010 16.839 1.00 8.63 316 ILE A C 1
ATOM 2343 O O . ILE A 1 316 ? 19.899 15.713 15.827 1.00 9.34 316 ILE A O 1
ATOM 2348 N N . LYS A 1 317 ? 18.404 15.181 17.409 1.00 8.81 317 LYS A N 1
ATOM 2349 C CA . LYS A 1 317 ? 18.125 13.858 16.872 1.00 9.52 317 LYS A CA 1
ATOM 2350 C C . LYS A 1 317 ? 17.688 13.943 15.409 1.00 9.77 317 LYS A C 1
ATOM 2351 O O . LYS A 1 317 ? 18.039 13.070 14.591 1.00 10.80 317 LYS A O 1
ATOM 2357 N N . HIS A 1 318 ? 16.869 14.967 15.109 1.00 8.75 318 HIS A N 1
ATOM 2358 C CA . HIS A 1 318 ? 16.325 15.152 13.779 1.00 8.79 318 HIS A CA 1
ATOM 2359 C C . HIS A 1 318 ? 16.934 16.348 13.047 1.00 8.07 318 HIS A C 1
ATOM 2360 O O . HIS A 1 318 ? 16.291 16.968 12.203 1.00 8.47 318 HIS A O 1
ATOM 2367 N N . SER A 1 319 ? 18.205 16.635 13.338 1.00 9.11 319 SER A N 1
ATOM 2368 C CA . SER A 1 319 ? 18.877 17.776 12.729 1.00 10.11 319 SER A CA 1
ATOM 2369 C C . SER A 1 319 ? 18.900 17.669 11.203 1.00 9.40 319 SER A C 1
ATOM 2370 O O . SER A 1 319 ? 18.935 18.682 10.517 1.00 10.54 319 SER A O 1
ATOM 2373 N N . ASP A 1 320 ? 18.874 16.447 10.678 1.00 8.85 320 ASP A N 1
ATOM 2374 C CA . ASP A 1 320 ? 18.862 16.250 9.227 1.00 8.74 320 ASP A CA 1
ATOM 2375 C C . ASP A 1 320 ? 17.589 16.829 8.571 1.00 9.10 320 ASP A C 1
ATOM 2376 O O . ASP A 1 320 ? 17.571 17.128 7.386 1.00 9.60 320 ASP A O 1
ATOM 2381 N N . LYS A 1 321 ? 16.522 16.958 9.349 1.00 7.08 321 LYS A N 1
ATOM 2382 C CA . LYS A 1 321 ? 15.233 17.413 8.814 1.00 6.86 321 LYS A CA 1
ATOM 2383 C C . LYS A 1 321 ? 14.932 18.886 9.099 1.00 7.75 321 LYS A C 1
ATOM 2384 O O . LYS A 1 321 ? 14.015 19.442 8.506 1.00 7.44 321 LYS A O 1
ATOM 2390 N N . ILE A 1 322 ? 15.705 19.476 10.012 1.00 7.50 322 ILE A N 1
ATOM 2391 C CA . ILE A 1 322 ? 15.414 20.776 10.605 1.00 7.78 322 ILE A CA 1
ATOM 2392 C C . ILE A 1 322 ? 16.424 21.826 10.171 1.00 8.86 322 ILE A C 1
ATOM 2393 O O . ILE A 1 322 ? 17.620 21.603 10.309 1.00 10.03 322 ILE A O 1
ATOM 2398 N N . ASP A 1 323 ? 15.931 22.953 9.642 1.00 7.92 323 ASP A N 1
ATOM 2399 C CA . ASP A 1 323 ? 16.804 24.022 9.156 1.00 8.01 323 ASP A CA 1
ATOM 2400 C C . ASP A 1 323 ? 17.078 25.089 10.234 1.00 6.40 323 ASP A C 1
ATOM 2401 O O . ASP A 1 323 ? 18.079 25.839 10.123 1.00 7.54 323 ASP A O 1
ATOM 2406 N N . ARG A 1 324 ? 16.188 25.240 11.219 1.00 6.69 324 ARG A N 1
ATOM 2407 C CA . ARG A 1 324 ? 16.174 26.437 12.053 1.00 5.92 324 ARG A CA 1
ATOM 2408 C C . ARG A 1 324 ? 15.363 26.224 13.299 1.00 5.86 324 ARG A C 1
ATOM 2409 O O . ARG A 1 324 ? 14.337 25.585 13.225 1.00 5.97 324 ARG A O 1
ATOM 2417 N N . ALA A 1 325 ? 15.842 26.785 14.408 1.00 5.38 325 ALA A N 1
ATOM 2418 C CA . ALA A 1 325 ? 15.071 26.959 15.629 1.00 6.30 325 ALA A CA 1
ATOM 2419 C C . ALA A 1 325 ? 15.132 28.422 16.051 1.00 5.98 325 ALA A C 1
ATOM 2420 O O . ALA A 1 325 ? 16.168 28.923 16.447 1.00 6.82 325 ALA A O 1
ATOM 2422 N N . THR A 1 326 ? 13.984 29.105 15.890 1.00 5.60 326 THR A N 1
ATOM 2423 C CA . THR A 1 326 ? 13.826 30.521 16.233 1.00 5.34 326 THR A CA 1
ATOM 2424 C C . THR A 1 326 ? 12.957 30.653 17.482 1.00 5.29 326 THR A C 1
ATOM 2425 O O . THR A 1 326 ? 11.895 30.010 17.556 1.00 5.62 326 THR A O 1
ATOM 2429 N N . PHE A 1 327 ? 13.452 31.434 18.433 1.00 5.16 327 PHE A N 1
ATOM 2430 C CA . PHE A 1 327 ? 12.736 31.772 19.656 1.00 5.57 327 PHE A CA 1
ATOM 2431 C C . PHE A 1 327 ? 11.880 33.019 19.426 1.00 6.29 327 PHE A C 1
ATOM 2432 O O . PHE A 1 327 ? 12.302 33.958 18.740 1.00 5.77 327 PHE A O 1
ATOM 2440 N N . TRP A 1 328 ? 10.699 33.053 20.009 1.00 6.09 328 TRP A N 1
ATOM 2441 C CA . TRP A 1 328 ? 9.784 34.197 19.797 1.00 5.71 328 TRP A CA 1
ATOM 2442 C C . TRP A 1 328 ? 10.095 35.328 20.801 1.00 6.31 328 TRP A C 1
ATOM 2443 O O . TRP A 1 328 ? 9.268 35.689 21.651 1.00 6.29 328 TRP A O 1
ATOM 2454 N N . GLY A 1 329 ? 11.289 35.879 20.653 1.00 6.39 329 GLY A N 1
ATOM 2455 C CA . GLY A 1 329 ? 11.820 36.909 21.522 1.00 6.81 329 GLY A CA 1
ATOM 2456 C C . GLY A 1 329 ? 13.236 36.554 21.959 1.00 8.31 329 GLY A C 1
ATOM 2457 O O . GLY A 1 329 ? 13.672 35.421 21.832 1.00 9.15 329 GLY A O 1
ATOM 2458 N N . VAL A 1 330 ? 13.932 37.521 22.552 1.00 8.59 330 VAL A N 1
ATOM 2459 C CA . VAL A 1 330 ? 15.270 37.310 23.087 1.00 10.23 330 VAL A CA 1
ATOM 2460 C C . VAL A 1 330 ? 15.222 37.118 24.592 1.00 9.77 330 VAL A C 1
ATOM 2461 O O . VAL A 1 330 ? 15.657 36.115 25.107 1.00 11.68 330 VAL A O 1
ATOM 2465 N N . SER A 1 331 ? 14.673 38.097 25.296 1.00 10.29 331 SER A N 1
ATOM 2466 C CA . SER A 1 331 ? 14.630 38.054 26.754 1.00 10.56 331 SER A CA 1
ATOM 2467 C C . SER A 1 331 ? 13.200 38.117 27.290 1.00 9.14 331 SER A C 1
ATOM 2468 O O . SER A 1 331 ? 12.263 38.630 26.659 1.00 9.44 331 SER A O 1
ATOM 2471 N N . ASP A 1 332 ? 13.029 37.600 28.500 1.00 8.48 332 ASP A N 1
ATOM 2472 C CA . ASP A 1 332 ? 11.727 37.461 29.106 1.00 8.43 332 ASP A CA 1
ATOM 2473 C C . ASP A 1 332 ? 10.971 38.787 29.254 1.00 9.32 332 ASP A C 1
ATOM 2474 O O . ASP A 1 332 ? 9.743 38.778 29.272 1.00 12.24 332 ASP A O 1
ATOM 2479 N N . ASP A 1 333 ? 11.694 39.895 29.364 1.00 11.55 333 ASP A N 1
ATOM 2480 C CA . ASP A 1 333 ? 11.015 41.182 29.496 1.00 12.53 333 ASP A CA 1
ATOM 2481 C C . ASP A 1 333 ? 10.235 41.582 28.266 1.00 13.17 333 ASP A C 1
ATOM 2482 O O . ASP A 1 333 ? 9.331 42.407 28.364 1.00 15.61 333 ASP A O 1
ATOM 2487 N N . ALA A 1 334 ? 10.531 40.994 27.127 1.00 11.03 334 ALA A N 1
ATOM 2488 C CA . ALA A 1 334 ? 9.878 41.371 25.881 1.00 12.28 334 ALA A CA 1
ATOM 2489 C C . ALA A 1 334 ? 9.109 40.216 25.264 1.00 12.52 334 ALA A C 1
ATOM 2490 O O . ALA A 1 334 ? 8.860 40.225 24.064 1.00 17.21 334 ALA A O 1
ATOM 2492 N N . SER A 1 335 ? 8.654 39.243 26.047 1.00 10.41 335 SER A N 1
ATOM 2493 C CA . SER A 1 335 ? 7.875 38.143 25.515 1.00 8.85 335 SER A CA 1
ATOM 2494 C C . SER A 1 335 ? 6.384 38.472 25.438 1.00 7.72 335 SER A C 1
ATOM 2495 O O . SER A 1 335 ? 5.792 38.982 26.385 1.00 7.80 335 SER A O 1
ATOM 2498 N N . TRP A 1 336 ? 5.755 38.106 24.330 1.00 7.28 336 TRP A N 1
ATOM 2499 C CA . TRP A 1 336 ? 4.331 38.281 24.157 1.00 7.58 336 TRP A CA 1
ATOM 2500 C C . TRP A 1 336 ? 3.510 37.495 25.188 1.00 7.58 336 TRP A C 1
ATOM 2501 O O . TRP A 1 336 ? 2.341 37.801 25.391 1.00 7.87 336 TRP A O 1
ATOM 2512 N N . LEU A 1 337 ? 4.108 36.473 25.803 1.00 6.42 337 LEU A N 1
ATOM 2513 C CA . LEU A 1 337 ? 3.366 35.652 26.737 1.00 6.59 337 LEU A CA 1
ATOM 2514 C C . LEU A 1 337 ? 3.154 36.385 28.053 1.00 7.12 337 LEU A C 1
ATOM 2515 O O . LEU A 1 337 ? 2.404 35.909 28.898 1.00 6.69 337 LEU A O 1
ATOM 2520 N N . ASN A 1 338 ? 3.835 37.496 28.274 1.00 7.74 338 ASN A N 1
ATOM 2521 C CA . ASN A 1 338 ? 3.512 38.340 29.437 1.00 8.17 338 ASN A CA 1
ATOM 2522 C C . ASN A 1 338 ? 2.133 38.938 29.296 1.00 9.78 338 ASN A C 1
ATOM 2523 O O . ASN A 1 338 ? 1.442 39.138 30.284 1.00 12.13 338 ASN A O 1
ATOM 2528 N N . GLY A 1 339 ? 1.680 39.153 28.071 1.00 9.53 339 GLY A N 1
ATOM 2529 C CA . GLY A 1 339 ? 0.353 39.721 27.829 1.00 9.68 339 GLY A CA 1
ATOM 2530 C C . GLY A 1 339 ? -0.681 38.864 27.143 1.00 9.70 339 GLY A C 1
ATOM 2531 O O . GLY A 1 339 ? -1.809 39.339 26.867 1.00 11.08 339 GLY A O 1
ATOM 2532 N N . PHE A 1 340 ? -0.310 37.635 26.791 1.00 9.75 340 PHE A N 1
ATOM 2533 C CA . PHE A 1 340 ? -1.188 36.696 26.146 1.00 9.82 340 PHE A CA 1
ATOM 2534 C C . PHE A 1 340 ? -1.031 35.317 26.780 1.00 9.33 340 PHE A C 1
ATOM 2535 O O . PHE A 1 340 ? 0.104 34.883 26.951 1.00 9.42 340 PHE A O 1
ATOM 2543 N N . PRO A 1 341 ? -2.118 34.620 27.120 1.00 9.07 341 PRO A N 1
ATOM 2544 C CA . PRO A 1 341 ? -3.492 35.041 26.802 1.00 9.53 341 PRO A CA 1
ATOM 2545 C C . PRO A 1 341 ? -4.141 35.936 27.830 1.00 10.18 341 PRO A C 1
ATOM 2546 O O . PRO A 1 341 ? -5.296 36.304 27.646 1.00 11.71 341 PRO A O 1
ATOM 2550 N N . ILE A 1 342 ? -3.421 36.265 28.906 1.00 9.22 342 ILE A N 1
ATOM 2551 C CA . ILE A 1 342 ? -3.936 37.130 29.956 1.00 9.49 342 ILE A CA 1
ATOM 2552 C C . ILE A 1 342 ? -3.049 38.345 30.041 1.00 9.01 342 ILE A C 1
ATOM 2553 O O . ILE A 1 342 ? -1.823 38.236 30.180 1.00 9.21 342 ILE A O 1
ATOM 2558 N N . PRO A 1 343 ? -3.639 39.539 29.937 1.00 10.39 343 PRO A N 1
ATOM 2559 C CA . PRO A 1 343 ? -2.843 40.741 29.990 1.00 10.67 343 PRO A CA 1
ATOM 2560 C C . PRO A 1 343 ? -2.147 40.918 31.335 1.00 10.53 343 PRO A C 1
ATOM 2561 O O . PRO A 1 343 ? -2.707 40.571 32.372 1.00 10.37 343 PRO A O 1
ATOM 2565 N N . GLY A 1 344 ? -0.925 41.404 31.295 1.00 10.84 344 GLY A N 1
ATOM 2566 C CA . GLY A 1 344 ? -0.251 41.869 32.475 1.00 10.89 344 GLY A CA 1
ATOM 2567 C C . GLY A 1 344 ? 0.358 40.827 33.393 1.00 11.29 344 GLY A C 1
ATOM 2568 O O . GLY A 1 344 ? 0.568 41.105 34.592 1.00 11.54 344 GLY A O 1
ATOM 2569 N N . ARG A 1 345 ? 0.600 39.621 32.885 1.00 9.79 345 ARG A N 1
ATOM 2570 C CA . ARG A 1 345 ? 1.249 38.602 33.705 1.00 9.13 345 ARG A CA 1
ATOM 2571 C C . ARG A 1 345 ? 2.769 38.702 33.653 1.00 8.77 345 ARG A C 1
ATOM 2572 O O . ARG A 1 345 ? 3.362 39.413 32.830 1.00 9.35 345 ARG A O 1
ATOM 2580 N N . THR A 1 346 ? 3.433 37.953 34.542 1.00 9.40 346 THR A N 1
ATOM 2581 C CA . THR A 1 346 ? 4.889 37.892 34.553 1.00 8.50 346 THR A CA 1
ATOM 2582 C C . THR A 1 346 ? 5.289 36.481 34.188 1.00 8.73 346 THR A C 1
ATOM 2583 O O . THR A 1 346 ? 5.272 35.555 35.021 1.00 8.62 346 THR A O 1
ATOM 2587 N N . ASN A 1 347 ? 5.602 36.300 32.903 1.00 7.37 347 ASN A N 1
ATOM 2588 C CA . ASN A 1 347 ? 5.975 34.969 32.406 1.00 6.64 347 ASN A CA 1
ATOM 2589 C C . ASN A 1 347 ? 7.505 34.886 32.252 1.00 6.26 347 ASN A C 1
ATOM 2590 O O . ASN A 1 347 ? 8.192 35.885 32.312 1.00 7.76 347 ASN A O 1
ATOM 2595 N N . TYR A 1 348 ? 8.024 33.681 32.001 1.00 6.93 348 TYR A N 1
ATOM 2596 C CA . TYR A 1 348 ? 9.455 33.406 31.951 1.00 7.33 348 TYR A CA 1
ATOM 2597 C C . TYR A 1 348 ? 9.815 32.431 30.789 1.00 7.38 348 TYR A C 1
ATOM 2598 O O . TYR A 1 348 ? 10.339 31.342 31.027 1.00 6.67 348 TYR A O 1
ATOM 2607 N N . PRO A 1 349 ? 9.481 32.779 29.538 1.00 6.11 349 PRO A N 1
ATOM 2608 C CA . PRO A 1 349 ? 9.433 31.780 28.485 1.00 6.56 349 PRO A CA 1
ATOM 2609 C C . PRO A 1 349 ? 10.647 31.508 27.655 1.00 6.33 349 PRO A C 1
ATOM 2610 O O . PRO A 1 349 ? 10.619 30.536 26.894 1.00 6.55 349 PRO A O 1
ATOM 2614 N N . LEU A 1 350 ? 11.672 32.339 27.815 1.00 5.72 350 LEU A N 1
ATOM 2615 C CA . LEU A 1 350 ? 12.782 32.401 26.892 1.00 6.45 350 LEU A CA 1
ATOM 2616 C C . LEU A 1 350 ? 14.128 32.028 27.574 1.00 6.80 350 LEU A C 1
ATOM 2617 O O . LEU A 1 350 ? 14.151 31.629 28.756 1.00 7.35 350 LEU A O 1
ATOM 2622 N N . LEU A 1 351 ? 15.231 32.185 26.864 1.00 8.58 351 LEU A N 1
ATOM 2623 C CA . LEU A 1 351 ? 16.537 31.735 27.387 1.00 8.94 351 LEU A CA 1
ATOM 2624 C C . LEU A 1 351 ? 17.280 32.771 28.184 1.00 9.91 351 LEU A C 1
ATOM 2625 O O . LEU A 1 351 ? 18.259 32.430 28.858 1.00 9.85 351 LEU A O 1
ATOM 2630 N N . PHE A 1 352 ? 16.843 34.036 28.090 1.00 7.99 352 PHE A N 1
ATOM 2631 C CA . PHE A 1 352 ? 17.479 35.170 28.776 1.00 7.95 352 PHE A CA 1
ATOM 2632 C C . PHE A 1 352 ? 16.466 35.864 29.660 1.00 8.44 352 PHE A C 1
ATOM 2633 O O . PHE A 1 352 ? 15.308 35.999 29.286 1.00 8.09 352 PHE A O 1
ATOM 2641 N N . ASP A 1 353 ? 16.906 36.203 30.870 1.00 8.30 353 ASP A N 1
ATOM 2642 C CA . ASP A 1 353 ? 16.052 36.830 31.826 1.00 8.39 353 ASP A CA 1
ATOM 2643 C C . ASP A 1 353 ? 15.882 38.321 31.596 1.00 8.49 353 ASP A C 1
ATOM 2644 O O . ASP A 1 353 ? 16.386 38.860 30.623 1.00 8.64 353 ASP A O 1
ATOM 2649 N N . ARG A 1 354 ? 15.116 38.968 32.463 1.00 9.36 354 ARG A N 1
ATOM 2650 C CA . ARG A 1 354 ? 14.828 40.400 32.334 1.00 10.60 354 ARG A CA 1
ATOM 2651 C C . ARG A 1 354 ? 16.031 41.319 32.491 1.00 12.32 354 ARG A C 1
ATOM 2652 O O . ARG A 1 354 ? 15.931 42.511 32.160 1.00 13.96 354 ARG A O 1
ATOM 2660 N N . LYS A 1 355 ? 17.163 40.805 32.969 1.00 12.85 355 LYS A N 1
ATOM 2661 C CA . LYS A 1 355 ? 18.430 41.545 32.960 1.00 13.96 355 LYS A CA 1
ATOM 2662 C C . LYS A 1 355 ? 19.363 41.108 31.841 1.00 12.97 355 LYS A C 1
ATOM 2663 O O . LYS A 1 355 ? 20.540 41.418 31.868 1.00 13.03 355 LYS A O 1
ATOM 2669 N N . LEU A 1 356 ? 18.831 40.354 30.887 1.00 12.18 356 LEU A N 1
ATOM 2670 C CA . LEU A 1 356 ? 19.574 39.794 29.758 1.00 12.71 356 LEU 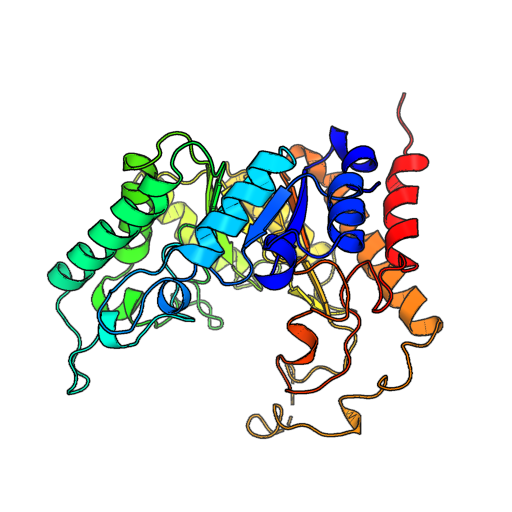A CA 1
ATOM 2671 C C . LEU A 1 356 ? 20.578 38.724 30.120 1.00 12.13 356 LEU A C 1
ATOM 2672 O O . LEU A 1 356 ? 21.408 38.373 29.288 1.00 13.29 356 LEU A O 1
ATOM 2677 N N . GLN A 1 357 ? 20.503 38.173 31.335 1.00 10.96 357 GLN A N 1
ATOM 2678 C CA . GLN A 1 357 ? 21.407 37.096 31.747 1.00 11.02 357 GLN A CA 1
ATOM 2679 C C . GLN A 1 357 ? 20.862 35.730 31.308 1.00 10.00 357 GLN A C 1
ATOM 2680 O O . GLN A 1 357 ? 19.648 35.496 31.369 1.00 11.27 357 GLN A O 1
ATOM 2686 N N . PRO A 1 358 ? 21.744 34.838 30.868 1.00 9.69 358 PRO A N 1
ATOM 2687 C CA . PRO A 1 358 ? 21.306 33.515 30.498 1.00 10.10 358 PRO A CA 1
ATOM 2688 C C . PRO A 1 358 ? 20.708 32.775 31.686 1.00 10.62 358 PRO A C 1
ATOM 2689 O O . PRO A 1 358 ? 21.229 32.809 32.832 1.00 11.58 358 PRO A O 1
ATOM 2693 N N . LYS A 1 359 ? 19.609 32.103 31.396 1.00 9.86 359 LYS A N 1
ATOM 2694 C CA . LYS A 1 359 ? 18.912 31.258 32.354 1.00 9.66 359 LYS A CA 1
ATOM 2695 C C . LYS A 1 359 ? 19.492 29.842 32.343 1.00 9.18 359 LYS A C 1
ATOM 2696 O O . LYS A 1 359 ? 20.222 29.457 31.425 1.00 9.01 359 LYS A O 1
ATOM 2702 N N . ASP A 1 360 ? 19.143 29.058 33.356 1.00 11.07 360 ASP A N 1
ATOM 2703 C CA . ASP A 1 360 ? 19.663 27.704 33.424 1.00 11.25 360 ASP A CA 1
ATOM 2704 C C . ASP A 1 360 ? 19.417 26.934 32.131 1.00 10.75 360 ASP A C 1
ATOM 2705 O O . ASP A 1 360 ? 20.254 26.147 31.699 1.00 10.72 360 ASP A O 1
ATOM 2713 N N . ALA A 1 361 ? 18.258 27.136 31.512 1.00 9.80 361 ALA A N 1
ATOM 2714 C CA . ALA A 1 361 ? 17.940 26.486 30.227 1.00 9.92 361 ALA A CA 1
ATOM 2715 C C . ALA A 1 361 ? 19.000 26.720 29.139 1.00 9.88 361 ALA A C 1
ATOM 2716 O O . ALA A 1 361 ? 19.316 25.809 28.381 1.00 10.49 361 ALA A O 1
ATOM 2718 N N . TYR A 1 362 ? 19.533 27.940 29.058 1.00 9.76 362 TYR A N 1
ATOM 2719 C CA . TYR A 1 362 ? 20.601 28.277 28.113 1.00 9.91 362 TYR A CA 1
ATOM 2720 C C . TYR A 1 362 ? 21.804 27.337 28.269 1.00 9.25 362 TYR A C 1
ATOM 2721 O O . TYR A 1 362 ? 22.296 26.792 27.278 1.00 9.20 362 TYR A O 1
ATOM 2730 N N . PHE A 1 363 ? 22.256 27.157 29.505 1.00 9.50 363 PHE A N 1
ATOM 2731 C CA . PHE A 1 363 ? 23.420 26.338 29.764 1.00 10.24 363 PHE A CA 1
ATOM 2732 C C . PHE A 1 363 ? 23.185 24.856 29.446 1.00 9.77 363 PHE A C 1
ATOM 2733 O O . PHE A 1 363 ? 24.085 24.184 28.944 1.00 10.87 363 PHE A O 1
ATOM 2741 N N . ARG A 1 364 ? 21.973 24.359 29.689 1.00 10.40 364 ARG A N 1
ATOM 2742 C CA . ARG A 1 364 ? 21.643 22.987 29.306 1.00 10.33 364 ARG A CA 1
ATOM 2743 C C . ARG A 1 364 ? 21.733 22.837 27.800 1.00 9.65 364 ARG A C 1
ATOM 2744 O O . ARG A 1 364 ? 22.212 21.828 27.309 1.00 9.64 364 ARG A O 1
ATOM 2758 N N . LEU A 1 365 ? 21.297 23.849 27.047 1.00 9.83 365 LEU A N 1
ATOM 2759 C CA . LEU A 1 365 ? 21.358 23.777 25.596 1.00 9.86 365 LEU A CA 1
ATOM 2760 C C . LEU A 1 365 ? 22.794 23.762 25.116 1.00 9.82 365 LEU A C 1
ATOM 2761 O O . LEU A 1 365 ? 23.138 23.017 24.200 1.00 9.67 365 LEU A O 1
ATOM 2766 N N . LEU A 1 366 ? 23.653 24.585 25.707 1.00 9.22 366 LEU A N 1
ATOM 2767 C CA . LEU A 1 366 ? 25.055 24.575 25.320 1.00 9.91 366 LEU A CA 1
ATOM 2768 C C . LEU A 1 366 ? 25.702 23.217 25.630 1.00 10.78 366 LEU A C 1
ATOM 2769 O O . LEU A 1 366 ? 26.457 22.677 24.819 1.00 11.47 366 LEU A O 1
ATOM 2774 N N . ASP A 1 367 ? 25.418 22.672 26.799 1.00 11.49 367 ASP A N 1
ATOM 2775 C CA . ASP A 1 367 ? 26.034 21.407 27.226 1.00 12.60 367 ASP A CA 1
ATOM 2776 C C . ASP A 1 367 ? 25.682 20.245 26.309 1.00 11.17 367 ASP A C 1
ATOM 2777 O O . ASP A 1 367 ? 26.518 19.369 26.103 1.00 12.04 367 ASP A O 1
ATOM 2782 N N . LEU A 1 368 ? 24.487 20.242 25.724 1.00 9.50 368 LEU A N 1
ATOM 2783 C CA . LEU A 1 368 ? 24.108 19.180 24.791 1.00 9.87 368 LEU A CA 1
ATOM 2784 C C . LEU A 1 368 ? 25.088 19.077 23.632 1.00 10.30 368 LEU A C 1
ATOM 2785 O O . LEU A 1 368 ? 25.362 17.971 23.125 1.00 11.41 368 LEU A O 1
ATOM 2790 N N . LYS A 1 369 ? 25.614 20.214 23.197 1.00 10.99 369 LYS A N 1
ATOM 2791 C CA . LYS A 1 369 ? 26.565 20.237 22.103 1.00 11.61 369 LYS A CA 1
ATOM 2792 C C . LYS A 1 369 ? 28.000 20.125 22.585 1.00 13.50 369 LYS A C 1
ATOM 2793 O O . LYS A 1 369 ? 28.800 19.451 21.940 1.00 13.95 369 LYS A O 1
ATOM 2799 N N . ARG A 1 370 ? 28.321 20.742 23.714 1.00 14.02 370 ARG A N 1
ATOM 2800 C CA . ARG A 1 370 ? 29.722 20.773 24.176 1.00 16.26 370 ARG A CA 1
ATOM 2801 C C . ARG A 1 370 ? 30.186 19.383 24.480 1.00 16.23 370 ARG A C 1
ATOM 2802 O O . ARG A 1 370 ? 31.341 19.037 24.177 1.00 17.24 370 ARG A O 1
ATOM 2810 N N . LEU A 1 371 ? 29.267 18.578 25.012 1.00 15.64 371 LEU A N 1
ATOM 2811 C CA . LEU A 1 371 ? 29.578 17.220 25.433 1.00 16.03 371 LEU A CA 1
ATOM 2812 C C . LEU A 1 371 ? 29.090 16.143 24.474 1.00 16.13 371 LEU A C 1
ATOM 2813 O O . LEU A 1 371 ? 29.096 14.970 24.830 1.00 16.60 371 LEU A O 1
ATOM 2818 N N . GLU A 1 372 ? 28.691 16.521 23.261 1.00 16.51 372 GLU A N 1
ATOM 2819 C CA . GLU A 1 372 ? 28.219 15.550 22.271 1.00 18.35 372 GLU A CA 1
ATOM 2820 C C . GLU A 1 372 ? 29.331 14.546 21.946 1.00 19.09 372 GLU A C 1
ATOM 2821 O O . GLU A 1 372 ? 30.502 14.911 21.934 1.00 18.44 372 GLU A O 1
ATOM 2827 N N . HIS A 1 373 ? 28.946 13.291 21.721 1.00 20.62 373 HIS A N 1
ATOM 2828 C CA . HIS A 1 373 ? 29.897 12.237 21.358 1.00 21.97 373 HIS A CA 1
ATOM 2829 C C . HIS A 1 373 ? 29.830 11.867 19.865 1.00 24.81 373 HIS A C 1
ATOM 2830 O O . HIS A 1 373 ? 28.785 11.426 19.370 1.00 24.79 373 HIS A O 1
ATOM 2837 N N . HIS A 1 374 ? 30.959 12.035 19.177 1.00 28.51 374 HIS A N 1
ATOM 2838 C CA . HIS A 1 374 ? 31.154 11.521 17.796 1.00 31.86 374 HIS A CA 1
ATOM 2839 C C . HIS A 1 374 ? 32.529 10.860 17.615 1.00 33.56 374 HIS A C 1
ATOM 2840 O O . HIS A 1 374 ? 33.377 10.924 18.501 1.00 33.67 374 HIS A O 1
ATOM 2847 N N . HIS A 1 375 ? 32.757 10.226 16.465 1.00 35.60 375 HIS A N 1
ATOM 2848 C CA . HIS A 1 375 ? 34.035 9.531 16.240 1.00 37.18 375 HIS A CA 1
ATOM 2849 C C . HIS A 1 375 ? 35.119 10.475 15.723 1.00 37.75 375 HIS A C 1
ATOM 2850 O O . HIS A 1 375 ? 34.863 11.323 14.860 1.00 38.73 375 HIS A O 1
#

InterPro domains:
  IPR001000 Glycoside hydrolase family 10 domain [PF00331] (36-376)
  IPR001000 Glycoside hydrolase family 10 domain [PR00134] (110-122)
  IPR001000 Glycoside hydrolase family 10 domain [PR00134] (158-169)
  IPR001000 Glycoside hydrolase family 10 domain [PR00134] (202-213)
  IPR001000 Glycoside hydrolase family 10 domain [PR00134] (230-242)
  IPR001000 Glycoside hydrolase family 10 domain [PS51760] (30-377)
  IPR001000 Glycoside hydrolase family 10 domain [SM00633] (79-378)
  IPR006311 Twin-arginine translocation pathway, signal sequence [PS51318] (1-27)
  IPR017853 Glycoside hydrolase superfamily [SSF51445] (33-377)
  IPR031158 Glycosyl hydrolases family 10, active site [PS00591] (264-274)
  IPR044846 Glycoside hydrolase family 10 [PTHR31490] (39-340)

Secondary structure (DSSP, 8-state):
-HHHHTTTT-EEEEEE-HHHHTT--HHHHHHHHHH-SEEEESSTTSHHHHB-TT--B--HHHHHHHHHHHHTT-EEEEEEEE-SSSS-GGGTB-TTSPBPPHHHHHHHHHHHHHHHHHHTTTT-SEEEEEE--B-TTSSBP--HHHHHHTTHHHHHHHHHHHHH-TTSEEEEEESSTTSTTHHHHHHHHHHHHHHTT----EEEE--EEESS-S-HHHHHHHHHHHHTTT-EEEEEEEEEE-SPP----TTTTTS--GGG-TTTT---HHHHHHHHHHHHHHHHHHHHTTTTEEEEEES-SBGGG-GGGTSSSTT-----SSB-TTSPBPHHHHHHHHHHHT----